Protein AF-0000000076599284 (afdb_homodimer)

Foldseek 3Di:
DDDDDWADKDWDDPQWKDATKIKTWDDCADPPFQKTKIKMKADAPMKTFKKFAQAWKKKAWQAAWKWKAFPVGDIDIDHHGDMDTDGHPTIIMMGHHNHDMTIIMMMAGDDPVGRRMDGDGGDDPVSNVSNVVVD/DDDDDWADKDWDDPQWKDATKIKTWDDCADPPFQKTKIKMKADAPMKTFKKFAQAWKKKAWQAAWKWKAFPVGDIDIDHHGDMDTDGHPTIIMMGHHNHDMTIIMMMAGDDPVGHRMDGDGGDDPVSNVSNVVVD

Secondary structure (DSSP, 8-state):
-EEEPPPPPEEPPTTTEES-EEEEEEE--BTTB-EEEEEEEE-TT-EEPSEEETT-EEEEEEEEEEEEEETT--EEEEETT-EEEE-TT--EEEEE-SSS-EEEEEEEE-BTTBS-EEE-PPPPHHHHHHHHH--/-EEEPPPPPEEPPTTTEES-EEEEEEE--BTTB-EEEEEEEE-TT-EEPSEEETT-EEEEEEEEEEEEEETT--EEEEETT-EEEE-TT--EEEEE-SSS-EEEEEEEE-BTTBS-EEE-PPPPHHHHHHHHH--

InterPro domains:
  IPR011051 RmlC-like cupin domain superfamily [SSF51182] (8-133)
  IPR013096 Cupin 2, conserved barrel [PF07883] (39-96)
  IPR014710 RmlC-like jelly roll fold [G3DSA:2.60.120.10] (2-130)
  IPR047263 Hydroxynitrile lyase-like, cupin domain [cd02233] (17-121)

Radius of gyration: 18.97 Å; Cα contacts (8 Å, |Δi|>4): 760; chains: 2; bounding box: 36×55×44 Å

Structure (mmCIF, N/CA/C/O backbone):
data_AF-0000000076599284-model_v1
#
loop_
_entity.id
_entity.type
_entity.pdbx_description
1 polymer 'Quercetin dioxygenase-like cupin family protein'
#
loop_
_atom_site.group_PDB
_atom_site.id
_atom_site.type_symbol
_atom_site.label_atom_id
_atom_site.label_alt_id
_atom_site.label_comp_id
_atom_site.label_asym_id
_atom_site.label_entity_id
_atom_site.label_seq_id
_atom_site.pdbx_PDB_ins_code
_atom_site.Cartn_x
_atom_site.Cartn_y
_atom_site.Cartn_z
_atom_site.occupancy
_atom_site.B_iso_or_equiv
_atom_site.auth_seq_id
_atom_site.auth_comp_id
_atom_site.auth_asym_id
_atom_site.auth_atom_id
_atom_site.pdbx_PDB_model_num
ATOM 1 N N . MET A 1 1 ? -1.681 8.047 16.75 1 96.81 1 MET A N 1
ATOM 2 C CA . MET A 1 1 ? -0.672 7.707 15.75 1 96.81 1 MET A CA 1
ATOM 3 C C . MET A 1 1 ? 0.325 6.695 16.312 1 96.81 1 MET A C 1
ATOM 5 O O . MET A 1 1 ? 0.721 6.789 17.469 1 96.81 1 MET A O 1
ATOM 9 N N . GLU A 1 2 ? 0.626 5.703 15.539 1 96.88 2 GLU A N 1
ATOM 10 C CA . GLU A 1 2 ? 1.57 4.66 15.938 1 96.88 2 GLU A CA 1
ATOM 11 C C . GLU A 1 2 ? 2.648 4.457 14.875 1 96.88 2 GLU A C 1
ATOM 13 O O . GLU A 1 2 ? 2.342 4.266 13.695 1 96.88 2 GLU A O 1
ATOM 18 N N . LEU A 1 3 ? 3.887 4.496 15.297 1 97.62 3 LEU A N 1
ATOM 19 C CA . LEU A 1 3 ? 5.023 4.266 14.406 1 97.62 3 LEU A CA 1
ATOM 20 C C . LEU A 1 3 ? 5.461 2.807 14.461 1 97.62 3 LEU A C 1
ATOM 22 O O . LEU A 1 3 ? 5.629 2.24 15.539 1 97.62 3 LEU A O 1
ATOM 26 N N . THR A 1 4 ? 5.609 2.252 13.336 1 96.75 4 THR A N 1
ATOM 27 C CA . THR A 1 4 ? 6.27 0.959 13.188 1 96.75 4 THR A CA 1
ATOM 28 C C . THR A 1 4 ? 7.512 1.085 12.312 1 96.75 4 THR A C 1
ATOM 30 O O . THR A 1 4 ? 7.41 1.272 11.102 1 96.75 4 THR A O 1
ATOM 33 N N . SER A 1 5 ? 8.641 0.9 13.016 1 95.31 5 SER A N 1
ATOM 34 C CA . SER A 1 5 ? 9.852 0.842 12.211 1 95.31 5 SER A CA 1
ATOM 35 C C . SER A 1 5 ? 9.883 -0.419 11.352 1 95.31 5 SER A C 1
ATOM 37 O O . SER A 1 5 ? 9.039 -1.305 11.508 1 95.31 5 SER A O 1
ATOM 39 N N . VAL A 1 6 ? 10.82 -0.417 10.477 1 95.25 6 VAL A N 1
ATOM 40 C CA . VAL A 1 6 ? 10.922 -1.546 9.555 1 95.25 6 VAL A CA 1
ATOM 41 C C . VAL A 1 6 ? 10.977 -2.852 10.344 1 95.25 6 VAL A C 1
ATOM 43 O O . VAL A 1 6 ? 11.82 -3.016 11.227 1 95.25 6 VAL A O 1
ATOM 46 N N . ASN A 1 7 ? 10.086 -3.75 10.094 1 95.75 7 ASN A N 1
ATOM 47 C CA . ASN A 1 7 ? 10.039 -5.062 10.727 1 95.75 7 ASN A CA 1
ATOM 48 C C . ASN A 1 7 ? 11.117 -5.992 10.18 1 95.75 7 ASN A C 1
ATOM 50 O O . ASN A 1 7 ? 11.641 -5.77 9.086 1 95.75 7 ASN A O 1
ATOM 54 N N . ASP A 1 8 ? 11.383 -7.051 10.922 1 97.31 8 ASP A N 1
ATOM 55 C CA . ASP A 1 8 ? 12.312 -8.07 10.453 1 97.31 8 ASP A CA 1
ATOM 56 C C . ASP A 1 8 ? 11.797 -8.742 9.188 1 97.31 8 ASP A C 1
ATOM 58 O O . ASP A 1 8 ? 10.602 -9.016 9.062 1 97.31 8 ASP A O 1
ATOM 62 N N . THR A 1 9 ? 12.672 -8.906 8.305 1 98.12 9 THR A N 1
ATOM 63 C CA . THR A 1 9 ? 12.391 -9.688 7.105 1 98.12 9 THR A CA 1
ATOM 64 C C . THR A 1 9 ? 12.523 -11.18 7.398 1 98.12 9 THR A C 1
ATOM 66 O O . THR A 1 9 ? 13.484 -11.609 8.039 1 98.12 9 THR A O 1
ATOM 69 N N . ALA A 1 10 ? 11.555 -11.938 6.953 1 98.38 10 ALA A N 1
ATOM 70 C CA . ALA A 1 10 ? 11.594 -13.383 7.156 1 98.38 10 ALA A CA 1
ATOM 71 C C . ALA A 1 10 ? 11.453 -14.125 5.832 1 98.38 10 ALA A C 1
ATOM 73 O O . ALA A 1 10 ? 10.781 -13.656 4.914 1 98.38 10 ALA A O 1
ATOM 74 N N . LYS A 1 11 ? 12.055 -15.273 5.754 1 98.31 11 LYS A N 1
ATOM 75 C CA . LYS A 1 11 ? 11.812 -16.141 4.605 1 98.31 11 LYS A CA 1
ATOM 76 C C . LYS A 1 11 ? 10.391 -16.703 4.637 1 98.31 11 LYS A C 1
ATOM 78 O O . LYS A 1 11 ? 9.93 -17.188 5.676 1 98.31 11 LYS A O 1
ATOM 83 N N . ALA A 1 12 ? 9.773 -16.641 3.514 1 98.06 12 ALA A N 1
ATOM 84 C CA . ALA A 1 12 ? 8.414 -17.156 3.434 1 98.06 12 ALA A CA 1
ATOM 85 C C . ALA A 1 12 ? 8.391 -18.672 3.527 1 98.06 12 ALA A C 1
ATOM 87 O O . ALA A 1 12 ? 9.328 -19.344 3.072 1 98.06 12 ALA A O 1
ATOM 88 N N . PRO A 1 13 ? 7.391 -19.219 4.062 1 97.25 13 PRO A N 1
ATOM 89 C CA . PRO A 1 13 ? 7.359 -20.672 4.289 1 97.25 13 PRO A CA 1
ATOM 90 C C . PRO A 1 13 ? 7.207 -21.469 2.998 1 97.25 13 PRO A C 1
ATOM 92 O O . PRO A 1 13 ? 6.43 -21.078 2.119 1 97.25 13 PRO A O 1
ATOM 95 N N . ALA A 1 14 ? 7.793 -22.656 2.918 1 94.75 14 ALA A N 1
ATOM 96 C CA . ALA A 1 14 ? 7.758 -23.531 1.747 1 94.75 14 ALA A CA 1
ATOM 97 C C . ALA A 1 14 ? 6.352 -24.062 1.503 1 94.75 14 ALA A C 1
ATOM 99 O O . ALA A 1 14 ? 6.035 -24.516 0.402 1 94.75 14 ALA A O 1
ATOM 100 N N . ALA A 1 15 ? 5.566 -24 2.527 1 96.38 15 ALA A N 1
ATOM 101 C CA . ALA A 1 15 ? 4.195 -24.484 2.408 1 96.38 15 ALA A CA 1
ATOM 102 C C . ALA A 1 15 ? 3.363 -23.578 1.505 1 96.38 15 ALA A C 1
ATOM 104 O O . ALA A 1 15 ? 2.326 -24 0.983 1 96.38 15 ALA A O 1
ATOM 105 N N . ALA A 1 16 ? 3.857 -22.391 1.247 1 97.75 16 ALA A N 1
ATOM 106 C CA . ALA A 1 16 ? 3.035 -21.438 0.514 1 97.75 16 ALA A CA 1
ATOM 107 C C . ALA A 1 16 ? 3.799 -20.859 -0.672 1 97.75 16 ALA A C 1
ATOM 109 O O . ALA A 1 16 ? 3.211 -20.188 -1.527 1 97.75 16 ALA A O 1
ATOM 110 N N . PHE A 1 17 ? 5.121 -21.156 -0.649 1 97.94 17 PHE A N 1
ATOM 111 C CA . PHE A 1 17 ? 5.961 -20.547 -1.674 1 97.94 17 PHE A CA 1
ATOM 112 C C . PHE A 1 17 ? 6.926 -21.562 -2.258 1 97.94 17 PHE A C 1
ATOM 114 O O . PHE A 1 17 ? 7.352 -22.5 -1.563 1 97.94 17 PHE A O 1
ATOM 121 N N . THR A 1 18 ? 7.266 -21.328 -3.502 1 96.94 18 THR A N 1
ATOM 122 C CA . THR A 1 18 ? 8.328 -22.062 -4.18 1 96.94 18 THR A CA 1
ATOM 123 C C . THR A 1 18 ? 9.539 -21.172 -4.422 1 96.94 18 THR A C 1
ATOM 125 O O . THR A 1 18 ? 9.398 -20.062 -4.945 1 96.94 18 THR A O 1
ATOM 128 N N . GLY A 1 19 ? 10.711 -21.703 -4.105 1 96.94 19 GLY A N 1
ATOM 129 C CA . GLY A 1 19 ? 11.906 -20.891 -4.199 1 96.94 19 GLY A CA 1
ATOM 130 C C . GLY A 1 19 ? 12.117 -20 -2.99 1 96.94 19 GLY A C 1
ATOM 131 O O . GLY A 1 19 ? 11.57 -20.25 -1.916 1 96.94 19 GLY A O 1
ATOM 132 N N . ASP A 1 20 ? 13.008 -19.031 -3.15 1 98.12 20 ASP A N 1
ATOM 133 C CA . ASP A 1 20 ? 13.32 -18.125 -2.043 1 98.12 20 ASP A CA 1
ATOM 134 C C . ASP A 1 20 ? 12.531 -16.828 -2.148 1 98.12 20 ASP A C 1
ATOM 136 O O . ASP A 1 20 ? 12.742 -16.047 -3.072 1 98.12 20 ASP A O 1
ATOM 140 N N . VAL A 1 21 ? 11.664 -16.703 -1.258 1 98.75 21 VAL A N 1
ATOM 141 C CA . VAL A 1 21 ? 10.852 -15.492 -1.13 1 98.75 21 VAL A CA 1
ATOM 142 C C . VAL A 1 21 ? 11.008 -14.906 0.272 1 98.75 21 VAL A C 1
ATOM 144 O O . VAL A 1 21 ? 11.031 -15.648 1.26 1 98.75 21 VAL A O 1
ATOM 147 N N . TYR A 1 22 ? 11.156 -13.578 0.354 1 98.81 22 TYR A N 1
ATOM 148 C CA . TYR A 1 22 ? 11.328 -12.906 1.637 1 98.81 22 TYR A CA 1
ATOM 149 C C . TYR A 1 22 ? 10.242 -11.859 1.858 1 98.81 22 TYR A C 1
ATOM 151 O O . TYR A 1 22 ? 9.875 -11.141 0.932 1 98.81 22 TYR A O 1
ATOM 159 N N . VAL A 1 23 ? 9.742 -11.82 3.104 1 98.69 23 VAL A N 1
ATOM 160 C CA . VAL A 1 23 ? 8.594 -10.969 3.418 1 98.69 23 VAL A CA 1
ATOM 161 C C . VAL A 1 23 ? 8.953 -10.039 4.574 1 98.69 23 VAL A C 1
ATOM 163 O O . VAL A 1 23 ? 9.469 -10.477 5.602 1 98.69 23 VAL A O 1
ATOM 166 N N . THR A 1 24 ? 8.766 -8.758 4.418 1 98.62 24 THR A N 1
ATOM 167 C CA . THR A 1 24 ? 8.781 -7.754 5.473 1 98.62 24 THR A CA 1
ATOM 168 C C . THR A 1 24 ? 7.379 -7.23 5.746 1 98.62 24 THR A C 1
ATOM 170 O O . THR A 1 24 ? 6.812 -6.5 4.93 1 98.62 24 THR A O 1
ATOM 173 N N . PRO A 1 25 ? 6.793 -7.555 6.879 1 98.38 25 PRO A N 1
ATOM 174 C CA . PRO A 1 25 ? 5.461 -7.023 7.176 1 98.38 25 PRO A CA 1
ATOM 175 C C . PRO A 1 25 ? 5.445 -5.5 7.285 1 98.38 25 PRO A C 1
ATOM 177 O O . PRO A 1 25 ? 6.387 -4.906 7.82 1 98.38 25 PRO A O 1
ATOM 180 N N . ILE A 1 26 ? 4.441 -4.895 6.746 1 98.56 26 ILE A N 1
ATOM 181 C CA . ILE A 1 26 ? 4.297 -3.445 6.793 1 98.56 26 ILE A CA 1
ATOM 182 C C . ILE A 1 26 ? 3.131 -3.07 7.707 1 98.56 26 ILE A C 1
ATOM 184 O O . ILE A 1 26 ? 3.25 -2.166 8.539 1 98.56 26 ILE A O 1
ATOM 188 N N . LYS A 1 27 ? 1.981 -3.678 7.539 1 98.25 27 LYS A N 1
ATOM 189 C CA . LYS A 1 27 ? 0.754 -3.367 8.266 1 98.25 27 LYS A CA 1
ATOM 190 C C . LYS A 1 27 ? -0.044 -4.633 8.562 1 98.25 27 LYS A C 1
ATOM 192 O O . LYS A 1 27 ? -0.183 -5.504 7.699 1 98.25 27 LYS A O 1
ATOM 197 N N . THR A 1 28 ? -0.513 -4.766 9.773 1 96.62 28 THR A N 1
ATOM 198 C CA . THR A 1 28 ? -1.502 -5.77 10.148 1 96.62 28 THR A CA 1
ATOM 199 C C . THR A 1 28 ? -2.861 -5.121 10.398 1 96.62 28 THR A C 1
ATOM 201 O O . THR A 1 28 ? -2.941 -3.928 10.695 1 96.62 28 THR A O 1
ATOM 204 N N . ALA A 1 29 ? -3.844 -5.93 10.281 1 95.19 29 ALA A N 1
ATOM 205 C CA . ALA A 1 29 ? -5.191 -5.398 10.453 1 95.19 29 ALA A CA 1
ATOM 206 C C . ALA A 1 29 ? -5.375 -4.824 11.859 1 95.19 29 ALA A C 1
ATOM 208 O O . ALA A 1 29 ? -4.938 -5.426 12.844 1 95.19 29 ALA A O 1
ATOM 209 N N . GLN A 1 30 ? -5.922 -3.646 11.969 1 92.75 30 GLN A N 1
ATOM 210 C CA . GLN A 1 30 ? -6.27 -2.953 13.203 1 92.75 30 GLN A CA 1
ATOM 211 C C . GLN A 1 30 ? -7.66 -2.33 13.109 1 92.75 30 GLN A C 1
ATOM 213 O O . GLN A 1 30 ? -7.816 -1.213 12.609 1 92.75 30 GLN A O 1
ATOM 218 N N . PRO A 1 31 ? -8.695 -3.018 13.602 1 92.19 31 PRO A N 1
ATOM 219 C CA . PRO A 1 31 ? -10.055 -2.506 13.438 1 92.19 31 PRO A CA 1
ATOM 220 C C . PRO A 1 31 ? -10.18 -1.028 13.805 1 92.19 31 PRO A C 1
ATOM 222 O O . PRO A 1 31 ? -9.555 -0.574 14.766 1 92.19 31 PRO A O 1
ATOM 225 N N . PRO A 1 32 ? -10.914 -0.292 12.992 1 94.69 32 PRO A N 1
ATOM 226 C CA . PRO A 1 32 ? -11.852 -0.779 11.977 1 94.69 32 PRO A CA 1
ATOM 227 C C . PRO A 1 32 ? -11.18 -1.07 10.641 1 94.69 32 PRO A C 1
ATOM 229 O O . PRO A 1 32 ? -11.82 -1.57 9.711 1 94.69 32 PRO A O 1
ATOM 232 N N . SER A 1 33 ? -9.945 -0.784 10.531 1 95.81 33 SER A N 1
ATOM 233 C CA . SER A 1 33 ? -9.227 -1.11 9.297 1 95.81 33 SER A CA 1
ATOM 234 C C . SER A 1 33 ? -8.977 -2.609 9.188 1 95.81 33 SER A C 1
ATOM 236 O O . SER A 1 33 ? -8.625 -3.262 10.172 1 95.81 33 SER A O 1
ATOM 238 N N . ARG A 1 34 ? -9.094 -3.088 7.996 1 96.94 34 ARG A N 1
ATOM 239 C CA . ARG A 1 34 ? -8.82 -4.492 7.707 1 96.94 34 ARG A CA 1
ATOM 240 C C . ARG A 1 34 ? -7.562 -4.641 6.867 1 96.94 34 ARG A C 1
ATOM 242 O O . ARG A 1 34 ? -7.227 -5.746 6.43 1 96.94 34 ARG A O 1
ATOM 249 N N . LEU A 1 35 ? -6.891 -3.592 6.645 1 98.25 35 LEU A N 1
ATOM 250 C CA . LEU A 1 35 ? -5.762 -3.551 5.723 1 98.25 35 LEU A CA 1
ATOM 251 C C . LEU A 1 35 ? -4.602 -4.391 6.246 1 98.25 35 LEU A C 1
ATOM 253 O O . LEU A 1 35 ? -4.23 -4.277 7.418 1 98.25 35 LEU A O 1
ATOM 257 N N . ILE A 1 36 ? -4.125 -5.207 5.457 1 98.5 36 ILE A N 1
ATOM 258 C CA . ILE A 1 36 ? -2.865 -5.922 5.633 1 98.5 36 ILE A CA 1
ATOM 259 C C . ILE A 1 36 ? -1.936 -5.633 4.457 1 98.5 36 ILE A C 1
ATOM 261 O O . ILE A 1 36 ? -2.359 -5.664 3.301 1 98.5 36 ILE A O 1
ATOM 265 N N . ALA A 1 37 ? -0.666 -5.324 4.75 1 98.81 37 ALA A N 1
ATOM 266 C CA . ALA A 1 37 ? 0.298 -5.023 3.695 1 98.81 37 ALA A CA 1
ATOM 267 C C . ALA A 1 37 ? 1.673 -5.594 4.031 1 98.81 37 ALA A C 1
ATOM 269 O O . ALA A 1 37 ? 2.066 -5.637 5.199 1 98.81 37 ALA A O 1
ATOM 270 N N . SER A 1 38 ? 2.379 -5.996 3.047 1 98.81 38 SER A N 1
ATOM 271 C CA . SER A 1 38 ? 3.736 -6.512 3.193 1 98.81 38 SER A CA 1
ATOM 272 C C . SER A 1 38 ? 4.574 -6.219 1.954 1 98.81 38 SER A C 1
ATOM 274 O O . SER A 1 38 ? 4.066 -6.242 0.832 1 98.81 38 SER A O 1
ATOM 276 N N . LEU A 1 39 ? 5.82 -5.969 2.193 1 98.69 39 LEU A N 1
ATOM 277 C CA . LEU A 1 39 ? 6.801 -5.988 1.11 1 98.69 39 LEU A CA 1
ATOM 278 C C . LEU A 1 39 ? 7.309 -7.406 0.865 1 98.69 39 LEU A C 1
ATOM 280 O O . LEU A 1 39 ? 7.887 -8.023 1.759 1 98.69 39 LEU A O 1
ATOM 284 N N . VAL A 1 40 ? 7.109 -7.918 -0.297 1 98.88 40 VAL A N 1
ATOM 285 C CA . VAL A 1 40 ? 7.484 -9.281 -0.646 1 98.88 40 VAL A CA 1
ATOM 286 C C . VAL A 1 40 ? 8.523 -9.266 -1.766 1 98.88 40 VAL A C 1
ATOM 288 O O . VAL A 1 40 ? 8.344 -8.586 -2.777 1 98.88 40 VAL A O 1
ATOM 291 N N . ARG A 1 41 ? 9.562 -9.992 -1.619 1 98.75 41 ARG A N 1
ATOM 292 C CA . ARG A 1 41 ? 10.656 -10.062 -2.582 1 98.75 41 ARG A CA 1
ATOM 293 C C . ARG A 1 41 ? 10.836 -11.484 -3.104 1 98.75 41 ARG A C 1
ATOM 295 O O . ARG A 1 41 ? 10.984 -12.422 -2.318 1 98.75 41 ARG A O 1
ATOM 302 N N . PHE A 1 42 ? 10.93 -11.555 -4.336 1 98.81 42 PHE A N 1
ATOM 303 C CA . PHE A 1 42 ? 11.109 -12.836 -5.008 1 98.81 42 PHE A CA 1
ATOM 304 C C . PHE A 1 42 ? 12.469 -12.906 -5.688 1 98.81 42 PHE A C 1
ATOM 306 O O . PHE A 1 42 ? 12.836 -12.008 -6.453 1 98.81 42 PHE A O 1
ATOM 313 N N . THR A 1 43 ? 13.25 -13.969 -5.414 1 98.31 43 THR A N 1
ATOM 314 C CA . THR A 1 43 ? 14.438 -14.258 -6.219 1 98.31 43 THR A CA 1
ATOM 315 C C . THR A 1 43 ? 14.039 -14.875 -7.555 1 98.31 43 THR A C 1
ATOM 317 O O . THR A 1 43 ? 12.883 -15.25 -7.758 1 98.31 43 THR A O 1
ATOM 320 N N . PRO A 1 44 ? 14.984 -14.859 -8.516 1 97.31 44 PRO A N 1
ATOM 321 C CA . PRO A 1 44 ? 14.641 -15.445 -9.812 1 97.31 44 PRO A CA 1
ATOM 322 C C . PRO A 1 44 ? 14.07 -16.859 -9.688 1 97.31 44 PRO A C 1
ATOM 324 O O . PRO A 1 44 ? 14.633 -17.703 -8.984 1 97.31 44 PRO A O 1
ATOM 327 N N . GLY A 1 45 ? 12.969 -17.031 -10.336 1 96.25 45 GLY A N 1
ATOM 328 C CA . GLY A 1 45 ? 12.344 -18.344 -10.367 1 96.25 45 GLY A CA 1
ATOM 329 C C . GLY A 1 45 ? 11.359 -18.547 -9.227 1 96.25 45 GLY A C 1
ATOM 330 O O . GLY A 1 45 ? 10.586 -19.516 -9.242 1 96.25 45 GLY A O 1
ATOM 331 N N . ALA A 1 46 ? 11.352 -17.719 -8.203 1 97.94 46 ALA A N 1
ATOM 332 C CA . ALA A 1 46 ? 10.508 -17.906 -7.023 1 97.94 46 ALA A CA 1
ATOM 333 C C . ALA A 1 46 ? 9.086 -17.406 -7.281 1 97.94 46 ALA A C 1
ATOM 335 O O . ALA A 1 46 ? 8.883 -16.5 -8.094 1 97.94 46 ALA A O 1
ATOM 336 N N . ARG A 1 47 ? 8.078 -17.953 -6.551 1 98.06 47 ARG A N 1
ATOM 337 C CA . ARG A 1 47 ? 6.668 -17.625 -6.742 1 98.06 47 ARG A CA 1
ATOM 338 C C . ARG A 1 47 ? 5.824 -18.109 -5.566 1 98.06 47 ARG A C 1
ATOM 340 O O . ARG A 1 47 ? 6.262 -18.969 -4.797 1 98.06 47 ARG A O 1
ATOM 347 N N . THR A 1 48 ? 4.68 -17.594 -5.504 1 98.5 48 THR A N 1
ATOM 348 C CA . THR A 1 48 ? 3.697 -18.125 -4.566 1 98.5 48 THR A CA 1
ATOM 349 C C . THR A 1 48 ? 3.115 -19.438 -5.086 1 98.5 48 THR A C 1
ATOM 351 O O . THR A 1 48 ? 3.092 -19.672 -6.297 1 98.5 48 THR A O 1
ATOM 354 N N . ASN A 1 49 ? 2.588 -20.219 -4.148 1 98.44 49 ASN A N 1
ATOM 355 C CA . ASN A 1 49 ? 1.622 -21.219 -4.555 1 98.44 49 ASN A CA 1
ATOM 356 C C . ASN A 1 49 ? 0.32 -20.594 -5.039 1 98.44 49 ASN A C 1
ATOM 358 O O . ASN A 1 49 ? 0.087 -19.406 -4.83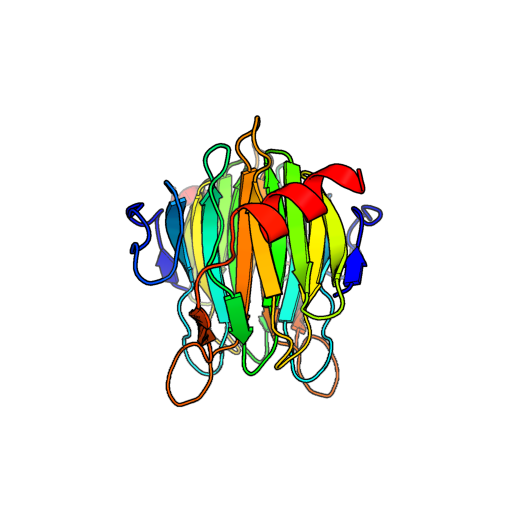6 1 98.44 49 ASN A O 1
ATOM 362 N N . TRP A 1 50 ? -0.473 -21.438 -5.754 1 98.56 50 TRP A N 1
ATOM 363 C CA . TRP A 1 50 ? -1.83 -20.984 -6.051 1 98.56 50 TRP A CA 1
ATOM 364 C C . TRP A 1 50 ? -2.553 -20.562 -4.777 1 98.56 50 TRP A C 1
ATOM 366 O O . TRP A 1 50 ? -2.432 -21.203 -3.738 1 98.56 50 TRP A O 1
ATOM 376 N N . HIS A 1 51 ? -3.365 -19.484 -4.859 1 98.81 51 HIS A N 1
ATOM 377 C CA . HIS A 1 51 ? -4.121 -19.016 -3.705 1 98.81 51 HIS A CA 1
ATOM 378 C C . HIS A 1 51 ? -5.211 -18.031 -4.129 1 98.81 51 HIS A C 1
ATOM 380 O O . HIS A 1 51 ? -5.297 -17.656 -5.301 1 98.81 51 HIS A O 1
ATOM 386 N N . SER A 1 52 ? -6.055 -17.688 -3.268 1 98.75 52 SER A N 1
ATOM 387 C CA . SER A 1 52 ? -7.07 -16.656 -3.441 1 98.75 52 SER A CA 1
ATOM 388 C C . SER A 1 52 ? -7.262 -15.844 -2.16 1 98.75 52 SER A C 1
ATOM 390 O O . SER A 1 52 ? -6.805 -16.25 -1.091 1 98.75 52 SER A O 1
ATOM 392 N N . HIS A 1 53 ? -7.824 -14.742 -2.242 1 98.38 53 HIS A N 1
ATOM 393 C CA . HIS A 1 53 ? -8.125 -13.867 -1.115 1 98.38 53 HIS A CA 1
ATOM 394 C C . HIS A 1 53 ? -9.617 -13.555 -1.043 1 98.38 53 HIS A C 1
ATOM 396 O O . HIS A 1 53 ? -10.25 -13.273 -2.064 1 98.38 53 HIS A O 1
ATOM 402 N N . ALA A 1 54 ? -10.172 -13.492 0.153 1 97.94 54 ALA A N 1
ATOM 403 C CA . ALA A 1 54 ? -11.602 -13.289 0.38 1 97.94 54 ALA A CA 1
ATOM 404 C C . ALA A 1 54 ? -12.039 -11.914 -0.126 1 97.94 54 ALA A C 1
ATOM 406 O O . ALA A 1 54 ? -13.164 -11.758 -0.608 1 97.94 54 ALA A O 1
ATOM 407 N N . ASN A 1 55 ? -11.18 -10.922 -0.039 1 97.62 55 ASN A N 1
ATOM 408 C CA . ASN A 1 55 ? -11.555 -9.562 -0.415 1 97.62 55 ASN A CA 1
ATOM 409 C C . ASN A 1 55 ? -10.672 -9.031 -1.542 1 97.62 55 ASN A C 1
ATOM 411 O O . ASN A 1 55 ? -10.562 -7.816 -1.73 1 97.62 55 ASN A O 1
ATOM 415 N N . GLY A 1 56 ? -10.023 -9.938 -2.27 1 98.06 56 GLY A N 1
ATOM 416 C CA . GLY A 1 56 ? -9.125 -9.547 -3.35 1 98.06 56 GLY A CA 1
ATOM 417 C C . GLY A 1 56 ? -7.746 -9.148 -2.863 1 98.06 56 GLY A C 1
ATOM 418 O O . GLY A 1 56 ? -7.469 -9.188 -1.663 1 98.06 56 GLY A O 1
ATOM 419 N N . GLN A 1 57 ? -6.875 -8.805 -3.811 1 98.69 57 GLN A N 1
ATOM 420 C CA . GLN A 1 57 ? -5.504 -8.406 -3.512 1 98.69 57 GLN A CA 1
ATOM 421 C C . GLN A 1 57 ? -4.988 -7.402 -4.539 1 98.69 57 GLN A C 1
ATOM 423 O O . GLN A 1 57 ? -5.234 -7.551 -5.738 1 98.69 57 GLN A O 1
ATOM 428 N N . THR A 1 58 ? -4.324 -6.422 -4.078 1 98.81 58 THR A N 1
ATOM 429 C CA . THR A 1 58 ? -3.627 -5.449 -4.914 1 98.81 58 THR A CA 1
ATOM 430 C C . THR A 1 58 ? -2.115 -5.605 -4.773 1 98.81 58 THR A C 1
ATOM 432 O O . THR A 1 58 ? -1.587 -5.613 -3.66 1 98.81 58 THR A O 1
ATOM 435 N N . LEU A 1 59 ? -1.404 -5.758 -5.871 1 98.88 59 LEU A N 1
ATOM 436 C CA . LEU A 1 59 ? 0.053 -5.812 -5.918 1 98.88 59 LEU A CA 1
ATOM 437 C C . LEU A 1 59 ? 0.622 -4.562 -6.582 1 98.88 59 LEU A C 1
ATOM 439 O O . LEU A 1 59 ? 0.312 -4.273 -7.742 1 98.88 59 LEU A O 1
ATOM 443 N N . HIS A 1 60 ? 1.39 -3.781 -5.898 1 98.88 60 HIS A N 1
ATOM 444 C CA . HIS A 1 60 ? 2.121 -2.662 -6.48 1 98.88 60 HIS A CA 1
ATOM 445 C C . HIS A 1 60 ? 3.611 -2.969 -6.578 1 98.88 60 HIS A C 1
ATOM 447 O O . HIS A 1 60 ? 4.297 -3.07 -5.559 1 98.88 60 HIS A O 1
ATOM 453 N N . VAL A 1 61 ? 4.109 -3.08 -7.789 1 98.75 61 VAL A N 1
ATOM 454 C CA . VAL A 1 61 ? 5.48 -3.527 -8 1 98.75 61 VAL A CA 1
ATOM 455 C C . VAL A 1 61 ? 6.449 -2.389 -7.699 1 98.75 61 VAL A C 1
ATOM 457 O O . VAL A 1 61 ? 6.277 -1.269 -8.188 1 98.75 61 VAL A O 1
ATOM 460 N N . THR A 1 62 ? 7.445 -2.678 -6.898 1 97.88 62 THR A N 1
ATOM 461 C CA . THR A 1 62 ? 8.414 -1.656 -6.508 1 97.88 62 THR A CA 1
ATOM 462 C C . THR A 1 62 ? 9.75 -1.877 -7.215 1 97.88 62 THR A C 1
ATOM 464 O O . THR A 1 62 ? 10.555 -0.953 -7.324 1 97.88 62 THR A O 1
ATOM 467 N N . GLU A 1 63 ? 9.992 -3.096 -7.582 1 97.69 63 GLU A N 1
ATOM 468 C CA . GLU A 1 63 ? 11.258 -3.426 -8.242 1 97.69 63 GLU A CA 1
ATOM 469 C C . GLU A 1 63 ? 11.102 -4.648 -9.141 1 97.69 63 GLU A C 1
ATOM 471 O O . GLU A 1 63 ? 10.406 -5.602 -8.789 1 97.69 63 GLU A O 1
ATOM 476 N N . GLY A 1 64 ? 11.836 -4.574 -10.281 1 97.62 64 GLY A N 1
ATOM 477 C CA . GLY A 1 64 ? 11.992 -5.746 -11.125 1 97.62 64 GLY A CA 1
ATOM 478 C C . GLY A 1 64 ? 10.781 -6.027 -11.992 1 97.62 64 GLY A C 1
ATOM 479 O O . GLY A 1 64 ? 10.062 -5.102 -12.383 1 97.62 64 GLY A O 1
ATOM 480 N N . VAL A 1 65 ? 10.773 -7.32 -12.438 1 97.06 65 VAL A N 1
ATOM 481 C CA . VAL A 1 65 ? 9.742 -7.789 -13.352 1 97.06 65 VAL A CA 1
ATOM 482 C C . VAL A 1 65 ? 9.188 -9.125 -12.859 1 97.06 65 VAL A C 1
ATOM 484 O O . VAL A 1 65 ? 9.938 -9.984 -12.406 1 97.06 65 VAL A O 1
ATOM 487 N N . GLY A 1 66 ? 7.863 -9.242 -12.984 1 96.62 66 GLY A N 1
ATOM 488 C CA . GLY A 1 66 ? 7.246 -10.492 -12.578 1 96.62 66 GLY A CA 1
ATOM 489 C C . GLY A 1 66 ? 5.945 -10.781 -13.297 1 96.62 66 GLY A C 1
ATOM 490 O O . GLY A 1 66 ? 5.602 -10.094 -14.266 1 96.62 66 GLY A O 1
ATOM 491 N N . TYR A 1 67 ? 5.285 -11.836 -12.828 1 96.81 67 TYR A N 1
ATOM 492 C CA . TYR A 1 67 ? 4.039 -12.273 -13.445 1 96.81 67 TYR A CA 1
ATOM 493 C C . TYR A 1 67 ? 2.967 -12.531 -12.398 1 96.81 67 TYR A C 1
ATOM 495 O O . TYR A 1 67 ? 3.273 -12.93 -11.273 1 96.81 67 TYR A O 1
ATOM 503 N N . VAL A 1 68 ? 1.782 -12.32 -12.797 1 98.06 68 VAL A N 1
ATOM 504 C CA . VAL A 1 68 ? 0.595 -12.836 -12.125 1 98.06 68 VAL A CA 1
ATOM 505 C C . VAL A 1 68 ? -0.253 -13.633 -13.109 1 98.06 68 VAL A C 1
ATOM 507 O O . VAL A 1 68 ? -0.5 -13.18 -14.234 1 98.06 68 VAL A O 1
ATOM 510 N N . VAL A 1 69 ? -0.682 -14.789 -12.695 1 97.75 69 VAL A N 1
ATOM 511 C CA . VAL A 1 69 ? -1.378 -15.711 -13.586 1 97.75 69 VAL A CA 1
ATOM 512 C C . VAL A 1 69 ? -2.609 -16.281 -12.883 1 97.75 69 VAL A C 1
ATOM 514 O O . VAL A 1 69 ? -2.559 -16.609 -11.695 1 97.75 69 VAL A O 1
ATOM 517 N N . ASN A 1 70 ? -3.686 -16.328 -13.633 1 98 70 ASN A N 1
ATOM 518 C CA . ASN A 1 70 ? -4.863 -16.938 -13.023 1 98 70 ASN A CA 1
ATOM 519 C C . ASN A 1 70 ? -5.191 -18.297 -13.664 1 98 70 ASN A C 1
ATOM 521 O O . ASN A 1 70 ? -4.484 -18.75 -14.562 1 98 70 ASN A O 1
ATOM 525 N N . ARG A 1 71 ? -6.254 -18.953 -13.172 1 97.5 71 ARG A N 1
ATOM 526 C CA . ARG A 1 71 ? -6.59 -20.312 -13.57 1 97.5 71 ARG A CA 1
ATOM 527 C C . ARG A 1 71 ? -7.055 -20.359 -15.016 1 97.5 71 ARG A C 1
ATOM 529 O O . ARG A 1 71 ? -7 -21.422 -15.656 1 97.5 71 ARG A O 1
ATOM 536 N N . ASN A 1 72 ? -7.523 -19.297 -15.516 1 95.69 72 ASN A N 1
ATOM 537 C CA . ASN A 1 72 ? -7.945 -19.25 -16.922 1 95.69 72 ASN A CA 1
ATOM 538 C C . ASN A 1 72 ? -6.754 -19.172 -17.859 1 95.69 72 ASN A C 1
ATOM 540 O O . ASN A 1 72 ? -6.922 -19.188 -19.078 1 95.69 72 ASN A O 1
ATOM 544 N N . GLY A 1 73 ? -5.648 -19 -17.328 1 92.44 73 GLY A N 1
ATOM 545 C CA . GLY A 1 73 ? -4.438 -18.938 -18.125 1 92.44 73 GLY A CA 1
ATOM 546 C C . GLY A 1 73 ? -4.055 -17.516 -18.5 1 92.44 73 GLY A C 1
ATOM 547 O O . GLY A 1 73 ? -3.121 -17.297 -19.281 1 92.44 73 GLY A O 1
ATOM 548 N N . ASP A 1 74 ? -4.844 -16.516 -18.062 1 95.19 74 ASP A N 1
ATOM 549 C CA . ASP A 1 74 ? -4.441 -15.133 -18.297 1 95.19 74 ASP A CA 1
ATOM 550 C C . ASP A 1 74 ? -3.125 -14.82 -17.594 1 95.19 74 ASP A C 1
ATOM 552 O O . ASP A 1 74 ? -2.934 -15.188 -16.438 1 95.19 74 ASP A O 1
ATOM 556 N N . VAL A 1 75 ? -2.221 -14.156 -18.312 1 96.94 75 VAL A N 1
ATOM 557 C CA . VAL A 1 75 ? -0.918 -13.773 -17.781 1 96.94 75 VAL A CA 1
ATOM 558 C C . VAL A 1 75 ? -0.771 -12.25 -17.828 1 96.94 75 VAL A C 1
ATOM 560 O O . VAL A 1 75 ? -0.947 -11.633 -18.875 1 96.94 75 VAL A O 1
ATOM 563 N N . ILE A 1 76 ? -0.421 -11.695 -16.75 1 97.56 76 ILE A N 1
ATOM 564 C CA . ILE A 1 76 ? -0.042 -10.281 -16.703 1 97.56 76 ILE A CA 1
ATOM 565 C C . ILE A 1 76 ? 1.438 -10.164 -16.359 1 97.56 76 ILE A C 1
ATOM 567 O O . ILE A 1 76 ? 1.873 -10.625 -15.297 1 97.56 76 ILE A O 1
ATOM 571 N N . ARG A 1 77 ? 2.107 -9.578 -17.219 1 96.69 77 ARG A N 1
ATOM 572 C CA . ARG A 1 77 ? 3.471 -9.164 -16.906 1 96.69 77 ARG A CA 1
ATOM 573 C C . ARG A 1 77 ? 3.484 -7.793 -16.234 1 96.69 77 ARG A C 1
ATOM 575 O O . ARG A 1 77 ? 2.869 -6.844 -16.734 1 96.69 77 ARG A O 1
ATOM 582 N N . MET A 1 78 ? 4.156 -7.738 -15.117 1 96.62 78 MET A N 1
ATOM 583 C CA . MET A 1 78 ? 4.168 -6.477 -14.383 1 96.62 78 MET A CA 1
ATOM 584 C C . MET A 1 78 ? 5.602 -6.023 -14.102 1 96.62 78 MET A C 1
ATOM 586 O O . MET A 1 78 ? 6.496 -6.855 -13.945 1 96.62 78 MET A O 1
ATOM 590 N N . ARG A 1 79 ? 5.801 -4.73 -14.109 1 97.44 79 ARG A N 1
ATOM 591 C CA . ARG A 1 79 ? 7.082 -4.078 -13.844 1 97.44 79 ARG A CA 1
ATOM 592 C C . ARG A 1 79 ? 6.945 -3.023 -12.75 1 97.44 79 ARG A C 1
ATOM 594 O O . ARG A 1 79 ? 5.832 -2.629 -12.398 1 97.44 79 ARG A O 1
ATOM 601 N N . ALA A 1 80 ? 8.148 -2.627 -12.266 1 97.38 80 ALA A N 1
ATOM 602 C CA . ALA A 1 80 ? 8.133 -1.579 -11.242 1 97.38 80 ALA A CA 1
ATOM 603 C C . ALA A 1 80 ? 7.223 -0.427 -11.656 1 97.38 80 ALA A C 1
ATOM 605 O O . ALA A 1 80 ? 7.309 0.069 -12.781 1 97.38 80 ALA A O 1
ATOM 606 N N . GLY A 1 81 ? 6.328 -0.014 -10.758 1 96.81 81 GLY A N 1
ATOM 607 C CA . GLY A 1 81 ? 5.371 1.046 -11.016 1 96.81 81 GLY A CA 1
ATOM 608 C C . GLY A 1 81 ? 3.996 0.527 -11.398 1 96.81 81 GLY A C 1
ATOM 609 O O . GLY A 1 81 ? 3.002 1.246 -11.289 1 96.81 81 GLY A O 1
ATOM 610 N N . ASP A 1 82 ? 3.924 -0.69 -11.898 1 98.25 82 ASP A N 1
ATOM 611 C CA . ASP A 1 82 ? 2.645 -1.301 -12.25 1 98.25 82 ASP A CA 1
ATOM 612 C C . ASP A 1 82 ? 1.885 -1.734 -10.992 1 98.25 82 ASP A C 1
ATOM 614 O O . ASP A 1 82 ? 2.492 -2.035 -9.969 1 98.25 82 ASP A O 1
ATOM 618 N N . THR A 1 83 ? 0.588 -1.738 -11.109 1 98.75 83 THR A N 1
ATOM 619 C CA . THR A 1 83 ? -0.296 -2.275 -10.086 1 98.75 83 THR A CA 1
ATOM 620 C C . THR A 1 83 ? -1.254 -3.305 -10.68 1 98.75 83 THR A C 1
ATOM 622 O O . THR A 1 83 ? -1.807 -3.094 -11.758 1 98.75 83 THR A O 1
ATOM 625 N N . VAL A 1 84 ? -1.42 -4.445 -10 1 98.69 84 VAL A N 1
ATOM 626 C CA . VAL A 1 84 ? -2.357 -5.465 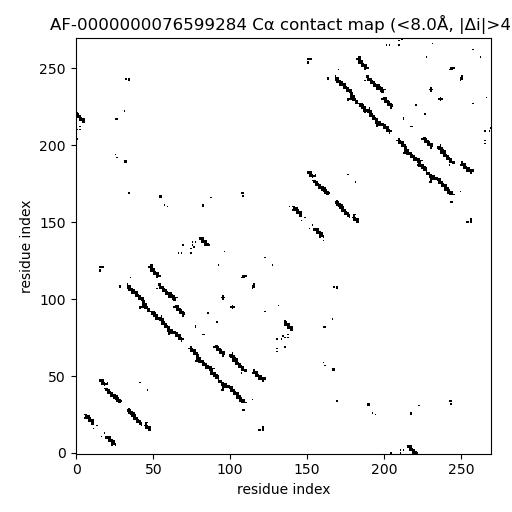-10.453 1 98.69 84 VAL A CA 1
ATOM 627 C C . VAL A 1 84 ? -3.422 -5.707 -9.383 1 98.69 84 VAL A C 1
ATOM 629 O O . VAL A 1 84 ? -3.098 -5.906 -8.211 1 98.69 84 VAL A O 1
ATOM 632 N N . TRP A 1 85 ? -4.668 -5.629 -9.766 1 98.69 85 TRP A N 1
ATOM 633 C CA . TRP A 1 85 ? -5.797 -6.008 -8.922 1 98.69 85 TRP A CA 1
ATOM 634 C C . TRP A 1 85 ? -6.297 -7.402 -9.273 1 98.69 85 TRP A C 1
ATOM 636 O O . TRP A 1 85 ? -6.574 -7.695 -10.438 1 98.69 85 TRP A O 1
ATOM 646 N N . THR A 1 86 ? -6.367 -8.297 -8.312 1 98.56 86 THR A N 1
ATOM 647 C CA . THR A 1 86 ? -6.984 -9.609 -8.438 1 98.56 86 THR A CA 1
ATOM 648 C C . THR A 1 86 ? -8.281 -9.68 -7.645 1 98.56 86 THR A C 1
ATOM 650 O O . THR A 1 86 ? -8.273 -9.586 -6.414 1 98.56 86 THR A O 1
ATOM 653 N N . PRO A 1 87 ? -9.422 -9.914 -8.227 1 98.06 87 PRO A N 1
ATOM 654 C CA . PRO A 1 87 ? -10.719 -9.883 -7.559 1 98.06 87 PRO A CA 1
ATOM 655 C C . PRO A 1 87 ? -10.852 -10.953 -6.484 1 98.06 87 PRO A C 1
ATOM 657 O O . PRO A 1 87 ? -10.148 -11.969 -6.523 1 98.06 87 PRO A O 1
ATOM 660 N N . ALA A 1 88 ? -11.859 -10.695 -5.609 1 98.31 88 ALA A N 1
ATOM 661 C CA . ALA A 1 88 ? -12.156 -11.633 -4.527 1 98.31 88 ALA A CA 1
ATOM 662 C C . ALA A 1 88 ? -12.398 -13.039 -5.066 1 98.31 88 ALA A C 1
ATOM 664 O O . ALA A 1 88 ? -13.148 -13.219 -6.031 1 98.31 88 ALA A O 1
ATOM 665 N N . GLY A 1 89 ? -11.695 -14 -4.488 1 98.38 89 GLY A N 1
ATOM 666 C CA . GLY A 1 89 ? -11.938 -15.406 -4.773 1 98.38 89 GLY A CA 1
ATOM 667 C C . GLY A 1 89 ? -11.195 -15.906 -6 1 98.38 89 GLY A C 1
ATOM 668 O O . GLY A 1 89 ? -11.195 -17.109 -6.289 1 98.38 89 GLY A O 1
ATOM 669 N N . G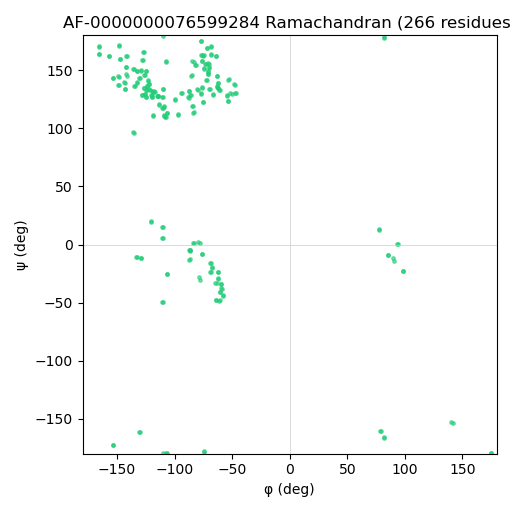LU A 1 90 ? -10.602 -15.055 -6.75 1 98.62 90 GLU A N 1
ATOM 670 C CA . GLU A 1 90 ? -9.898 -15.492 -7.953 1 98.62 90 GLU A CA 1
ATOM 671 C C . GLU A 1 90 ? -8.57 -16.156 -7.598 1 98.62 90 GLU A C 1
ATOM 673 O O . GLU A 1 90 ? -7.73 -15.555 -6.922 1 98.62 90 GLU A O 1
ATOM 678 N N . GLU A 1 91 ? -8.438 -17.359 -8.031 1 98.81 91 GLU A N 1
ATOM 679 C CA . GLU A 1 91 ? -7.191 -18.078 -7.785 1 98.81 91 GLU A CA 1
ATOM 680 C C . GLU A 1 91 ? -6.082 -17.594 -8.711 1 98.81 91 GLU A C 1
ATOM 682 O O . GLU A 1 91 ? -6.301 -17.422 -9.914 1 98.81 91 GLU A O 1
ATOM 687 N N . HIS A 1 92 ? -4.918 -17.375 -8.148 1 98.69 92 HIS A N 1
ATOM 688 C CA . HIS A 1 92 ? -3.781 -16.875 -8.906 1 98.69 92 HIS A CA 1
ATOM 689 C C . HIS A 1 92 ? -2.461 -17.219 -8.234 1 98.69 92 HIS A C 1
ATOM 691 O O . HIS A 1 92 ? -2.445 -17.641 -7.074 1 98.69 92 HIS A O 1
ATOM 697 N N . TRP A 1 93 ? -1.407 -17.156 -8.938 1 98.38 93 TRP A N 1
ATOM 698 C CA . TRP A 1 93 ? -0.061 -17.094 -8.383 1 98.38 93 TRP A CA 1
ATOM 699 C C . TRP A 1 93 ? 0.722 -15.922 -8.961 1 98.38 93 TRP A C 1
ATOM 701 O O . TRP A 1 93 ? 0.356 -15.391 -10.016 1 98.38 93 TRP A O 1
ATOM 711 N N . HIS A 1 94 ? 1.69 -15.508 -8.336 1 98.12 94 HIS A N 1
ATOM 712 C CA . HIS A 1 94 ? 2.566 -14.453 -8.828 1 98.12 94 HIS A CA 1
ATOM 713 C C . HIS A 1 94 ? 4 -14.656 -8.352 1 98.12 94 HIS A C 1
ATOM 715 O O . HIS A 1 94 ? 4.234 -15.352 -7.355 1 98.12 94 HIS A O 1
ATOM 721 N N . GLY A 1 95 ? 4.914 -14.094 -8.977 1 96.69 95 GLY A N 1
ATOM 722 C CA . GLY A 1 95 ? 6.332 -14.234 -8.695 1 96.69 95 GLY A CA 1
ATOM 723 C C . GLY A 1 95 ? 7.211 -13.523 -9.703 1 96.69 95 GLY A C 1
ATOM 724 O O . GLY A 1 95 ? 6.715 -12.773 -10.547 1 96.69 95 GLY A O 1
ATOM 725 N N . GLY A 1 96 ? 8.539 -13.648 -9.484 1 94.94 96 GLY A N 1
ATOM 726 C CA . GLY A 1 96 ? 9.492 -13.07 -10.414 1 94.94 96 GLY A CA 1
ATOM 727 C C . GLY A 1 96 ? 9.664 -13.891 -11.68 1 94.94 96 GLY A C 1
ATOM 728 O O . GLY A 1 96 ? 9.047 -14.945 -11.828 1 94.94 96 GLY A O 1
ATOM 729 N N . THR A 1 97 ? 10.469 -13.312 -12.617 1 95.88 97 THR A N 1
ATOM 730 C CA . THR A 1 97 ? 10.891 -14.102 -13.773 1 95.88 97 THR A CA 1
ATOM 731 C C . THR A 1 97 ? 11.961 -15.109 -13.367 1 95.88 97 THR A C 1
ATOM 733 O O . THR A 1 97 ? 12.328 -15.195 -12.188 1 95.88 97 THR A O 1
ATOM 736 N N . ASN A 1 98 ? 12.375 -15.789 -14.406 1 94.44 98 ASN A N 1
ATOM 737 C CA . ASN A 1 98 ? 13.414 -16.766 -14.117 1 94.44 98 ASN A CA 1
ATOM 738 C C . ASN A 1 98 ? 14.797 -16.125 -14.102 1 94.44 98 ASN A C 1
ATOM 740 O O . ASN A 1 98 ? 15.789 -16.781 -13.773 1 94.44 98 ASN A O 1
ATOM 744 N N . THR A 1 99 ? 14.898 -14.828 -14.305 1 94.88 99 THR A N 1
ATOM 745 C CA . THR A 1 99 ? 16.219 -14.227 -14.406 1 94.88 99 THR A CA 1
ATOM 746 C C . THR A 1 99 ? 16.312 -12.961 -13.555 1 94.88 99 THR A C 1
ATOM 748 O O . THR A 1 99 ? 17.391 -12.406 -13.383 1 94.88 99 THR A O 1
ATOM 751 N N . THR A 1 100 ? 15.242 -12.516 -13.078 1 93.31 100 THR A N 1
ATOM 752 C CA . THR A 1 100 ? 15.273 -11.258 -12.336 1 93.31 100 THR A CA 1
ATOM 753 C C . THR A 1 100 ? 14.586 -11.406 -10.984 1 93.31 100 THR A C 1
ATOM 755 O O . THR A 1 100 ? 13.641 -12.18 -10.844 1 93.31 100 THR A O 1
ATOM 758 N N . CYS A 1 101 ? 15.109 -10.57 -10.047 1 97.12 101 CYS A N 1
ATOM 759 C CA . CYS A 1 101 ? 14.359 -10.383 -8.812 1 97.12 101 CYS A CA 1
ATOM 760 C C . CYS A 1 101 ? 13.125 -9.516 -9.047 1 97.12 101 CYS A C 1
ATOM 762 O O . CYS A 1 101 ? 13.086 -8.734 -10 1 97.12 101 CYS A O 1
ATOM 764 N N . MET A 1 102 ? 12.18 -9.672 -8.234 1 98.31 102 MET A N 1
ATOM 765 C CA . MET A 1 102 ? 10.992 -8.82 -8.258 1 98.31 102 MET A CA 1
ATOM 766 C C . MET A 1 102 ? 10.484 -8.555 -6.848 1 98.31 102 MET A C 1
ATOM 768 O O . MET A 1 102 ? 10.445 -9.461 -6.016 1 98.31 102 MET A O 1
ATOM 772 N N . SER A 1 103 ? 10.062 -7.312 -6.594 1 98.69 103 SER A N 1
ATOM 773 C CA . SER A 1 103 ? 9.43 -6.98 -5.32 1 98.69 103 SER A CA 1
ATOM 774 C C . SER A 1 103 ? 8.125 -6.223 -5.535 1 98.69 103 SER A C 1
ATOM 776 O O . SER A 1 103 ? 8.008 -5.422 -6.469 1 98.69 103 SER A O 1
ATOM 778 N N . HIS A 1 104 ? 7.18 -6.504 -4.707 1 98.81 104 HIS A N 1
ATOM 779 C CA . HIS A 1 104 ? 5.949 -5.723 -4.691 1 98.81 104 HIS A CA 1
ATOM 780 C C . HIS A 1 104 ? 5.438 -5.523 -3.27 1 98.81 104 HIS A C 1
ATOM 782 O O . HIS A 1 104 ? 5.82 -6.262 -2.359 1 98.81 104 HIS A O 1
ATOM 788 N N . ILE A 1 105 ? 4.723 -4.441 -3.068 1 98.88 105 ILE A N 1
ATOM 789 C CA . ILE A 1 105 ? 3.881 -4.332 -1.881 1 98.88 105 ILE A CA 1
ATOM 790 C C . ILE A 1 105 ? 2.543 -5.027 -2.129 1 98.88 105 ILE A C 1
ATOM 792 O O . ILE A 1 105 ? 1.782 -4.625 -3.012 1 98.88 105 ILE A O 1
ATOM 796 N N . ALA A 1 106 ? 2.326 -6.086 -1.397 1 98.88 106 ALA A N 1
ATOM 797 C CA . ALA A 1 106 ? 1.041 -6.781 -1.428 1 98.88 106 ALA A CA 1
ATOM 798 C C . ALA A 1 106 ? 0.07 -6.184 -0.413 1 98.88 106 ALA A C 1
ATOM 800 O O . ALA A 1 106 ? 0.397 -6.059 0.77 1 98.88 106 ALA A O 1
ATOM 801 N N . MET A 1 107 ? -1.092 -5.824 -0.91 1 98.88 107 MET A N 1
ATOM 802 C CA . MET A 1 107 ? -2.115 -5.207 -0.071 1 98.88 107 MET A CA 1
ATOM 803 C C . MET A 1 107 ? -3.434 -5.969 -0.176 1 98.88 107 MET A C 1
ATOM 805 O O . MET A 1 107 ? -3.908 -6.25 -1.278 1 98.88 107 MET A O 1
ATOM 809 N N . LEU A 1 108 ? -3.986 -6.293 0.95 1 98.44 108 LEU A N 1
ATOM 810 C CA . LEU A 1 108 ? -5.293 -6.938 0.996 1 98.44 108 LEU A CA 1
ATOM 811 C C . LEU A 1 108 ? -6.051 -6.543 2.26 1 98.44 108 LEU A C 1
ATOM 813 O O . LEU A 1 108 ? -5.527 -5.809 3.098 1 98.44 108 LEU A O 1
ATOM 817 N N . GLU A 1 109 ? -7.301 -6.926 2.299 1 98.06 109 GLU A N 1
ATOM 818 C CA . GLU A 1 109 ? -8.133 -6.688 3.473 1 98.06 109 GLU A CA 1
ATOM 819 C C . GLU A 1 109 ? -8.539 -8 4.137 1 98.06 109 GLU A C 1
ATOM 821 O O . GLU A 1 109 ? -9.102 -8.883 3.49 1 98.06 109 GLU A O 1
ATOM 826 N N . GLY A 1 110 ? -8.273 -8.047 5.414 1 97.38 110 GLY A N 1
ATOM 827 C CA . GLY A 1 110 ? -8.578 -9.25 6.168 1 97.38 110 GLY A CA 1
ATOM 828 C C . GLY A 1 110 ? -10.062 -9.453 6.395 1 97.38 110 GLY A C 1
ATOM 829 O O . GLY A 1 110 ? -10.875 -8.602 6.031 1 97.38 110 GLY A O 1
ATOM 830 N N . THR A 1 111 ? -10.32 -10.672 6.871 1 96.19 111 THR A N 1
ATOM 831 C CA . THR A 1 111 ? -11.664 -11.031 7.32 1 96.19 111 THR A CA 1
ATOM 832 C C . THR A 1 111 ? -11.719 -11.117 8.844 1 96.19 111 THR A C 1
ATOM 834 O O . THR A 1 111 ? -10.734 -10.805 9.523 1 96.19 111 THR A O 1
ATOM 837 N N . HIS A 1 112 ? -12.875 -11.453 9.336 1 92.5 112 HIS A N 1
ATOM 838 C CA . HIS A 1 112 ? -13.023 -11.602 10.781 1 92.5 112 HIS A CA 1
ATOM 839 C C . HIS A 1 112 ? -12.133 -12.711 11.312 1 92.5 112 HIS A C 1
ATOM 841 O O . HIS A 1 112 ? -11.773 -12.711 12.492 1 92.5 112 HIS A O 1
ATOM 847 N N . ASP A 1 113 ? -11.742 -13.656 10.523 1 90.69 113 ASP A N 1
ATOM 848 C CA . ASP A 1 113 ? -11.031 -14.852 10.969 1 90.69 113 ASP A CA 1
ATOM 849 C C . ASP A 1 113 ? -9.586 -14.844 10.484 1 90.69 113 ASP A C 1
ATOM 851 O O . ASP A 1 113 ? -8.914 -15.875 10.508 1 90.69 113 ASP A O 1
ATOM 855 N N . GLY A 1 114 ? -9.102 -13.75 10.055 1 93.81 114 GLY A N 1
ATOM 856 C CA . GLY A 1 114 ? -7.734 -13.75 9.562 1 93.81 114 GLY A CA 1
ATOM 857 C C . GLY A 1 114 ? -7.543 -12.891 8.328 1 93.81 114 GLY A C 1
ATOM 858 O O . GLY A 1 114 ? -8.266 -11.914 8.133 1 93.81 114 GLY A O 1
ATOM 859 N N . ASP A 1 115 ? -6.504 -13.281 7.504 1 95.5 115 ASP A N 1
ATOM 860 C CA . ASP A 1 115 ? -6.164 -12.43 6.371 1 95.5 115 ASP A CA 1
ATOM 861 C C . ASP A 1 115 ? -7.008 -12.773 5.148 1 95.5 115 ASP A C 1
ATOM 863 O O . ASP A 1 115 ? -6.879 -12.141 4.098 1 95.5 115 ASP A O 1
ATOM 867 N N . GLY A 1 116 ? -7.824 -13.867 5.32 1 97.12 116 GLY A N 1
ATOM 868 C CA . GLY A 1 116 ? -8.75 -14.211 4.254 1 97.12 116 GLY A CA 1
ATOM 869 C C . GLY A 1 116 ? -8.078 -14.922 3.09 1 97.12 116 GLY A C 1
ATOM 870 O O . GLY A 1 116 ? -8.625 -14.961 1.984 1 97.12 116 GLY A O 1
ATOM 871 N N . THR A 1 117 ? -6.824 -15.391 3.242 1 98 117 THR A N 1
ATOM 872 C CA . THR A 1 117 ? -6.102 -16.094 2.186 1 98 117 THR A CA 1
ATOM 873 C C . THR A 1 117 ? -6.406 -17.594 2.221 1 98 117 THR A C 1
ATOM 875 O O . THR A 1 117 ? -6.438 -18.203 3.293 1 98 117 THR A O 1
ATOM 878 N N . THR A 1 118 ? -6.711 -18.156 1.145 1 98.12 118 THR A N 1
ATOM 879 C CA . THR A 1 118 ? -6.785 -19.609 0.97 1 98.12 118 THR A CA 1
ATOM 880 C C . THR A 1 118 ? -5.629 -20.109 0.106 1 98.12 118 THR A C 1
ATOM 882 O O . THR A 1 118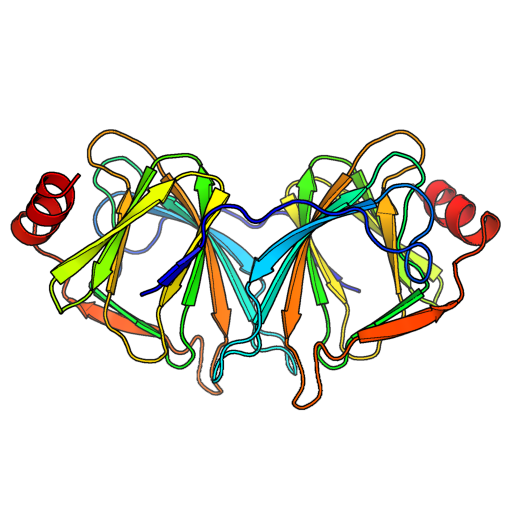 ? -5.582 -19.828 -1.095 1 98.12 118 THR A O 1
ATOM 885 N N . TRP A 1 119 ? -4.746 -20.812 0.674 1 98.25 119 TRP A N 1
ATOM 886 C CA . TRP A 1 119 ? -3.605 -21.375 -0.042 1 98.25 119 TRP A CA 1
ATOM 887 C C . TRP A 1 119 ? -3.971 -22.719 -0.67 1 98.25 119 TRP A C 1
ATOM 889 O O . TRP A 1 119 ? -4.719 -23.516 -0.082 1 98.25 119 TRP A O 1
ATOM 899 N N . LEU A 1 120 ? -3.398 -22.922 -1.782 1 98.19 120 LEU A N 1
ATOM 900 C CA . LEU A 1 120 ? -3.662 -24.125 -2.557 1 98.19 120 LEU A CA 1
ATOM 901 C C . LEU A 1 120 ? -2.359 -24.797 -2.99 1 98.19 120 LEU A C 1
ATOM 903 O O . LEU A 1 120 ? -1.315 -24.594 -2.369 1 98.19 120 LEU A O 1
ATOM 907 N N . GLU A 1 121 ? -2.422 -25.641 -3.984 1 97.56 121 GLU A N 1
ATOM 908 C CA . GLU A 1 121 ? -1.26 -26.438 -4.387 1 97.56 121 GLU A CA 1
ATOM 909 C C . GLU A 1 121 ? -0.202 -25.547 -5.047 1 97.56 121 GLU A C 1
ATOM 911 O O . GLU A 1 121 ? -0.516 -24.484 -5.574 1 97.56 121 GLU A O 1
ATOM 916 N N . SER A 1 122 ? 1.071 -26.031 -4.996 1 96.75 122 SER A N 1
ATOM 917 C CA . SER A 1 122 ? 2.135 -25.359 -5.738 1 96.75 122 SER A CA 1
ATOM 918 C C . SER A 1 122 ? 1.879 -25.406 -7.238 1 96.75 122 SER A C 1
ATOM 920 O O . SER A 1 122 ? 1.312 -26.375 -7.746 1 96.75 122 SER A O 1
ATOM 922 N N . GLY A 1 123 ? 2.262 -24.375 -7.875 1 94 123 GLY A N 1
ATOM 923 C CA . GLY A 1 123 ? 2.25 -24.438 -9.328 1 94 123 GLY A CA 1
ATOM 924 C C . GLY A 1 123 ? 3.314 -25.359 -9.898 1 94 123 GLY A C 1
ATOM 925 O O . GLY A 1 123 ? 4.391 -25.5 -9.32 1 94 123 GLY A O 1
ATOM 926 N N . THR A 1 124 ? 3.012 -25.891 -11.062 1 93.81 124 THR A N 1
ATOM 927 C CA . THR A 1 124 ? 3.996 -26.766 -11.695 1 93.81 124 THR A CA 1
ATOM 928 C C . THR A 1 124 ? 5.027 -25.938 -12.461 1 93.81 124 THR A C 1
ATOM 930 O O . THR A 1 124 ? 4.777 -24.781 -12.812 1 93.81 124 THR A O 1
ATOM 933 N N . ASP A 1 125 ? 6.168 -26.547 -12.656 1 92.44 125 ASP A N 1
ATOM 934 C CA . ASP A 1 125 ? 7.191 -25.891 -13.469 1 92.44 125 ASP A CA 1
ATOM 935 C C . ASP A 1 125 ? 6.676 -25.609 -14.883 1 92.44 125 ASP A C 1
ATOM 937 O O . ASP A 1 125 ? 7.055 -24.625 -15.5 1 92.44 125 ASP A O 1
ATOM 941 N N . GLU A 1 126 ? 5.863 -26.453 -15.391 1 92.12 126 GLU A N 1
ATOM 942 C CA . GLU A 1 126 ? 5.281 -26.266 -16.719 1 92.12 126 GLU A CA 1
ATOM 943 C C . GLU A 1 126 ? 4.395 -25.031 -16.75 1 92.12 126 GLU A C 1
ATOM 945 O O . GLU A 1 126 ? 4.438 -24.25 -17.719 1 92.12 126 GLU A O 1
ATOM 950 N N . GLN A 1 127 ? 3.531 -24.906 -15.773 1 91.5 127 GLN A N 1
ATOM 951 C CA . GLN A 1 127 ? 2.682 -23.734 -15.68 1 91.5 127 G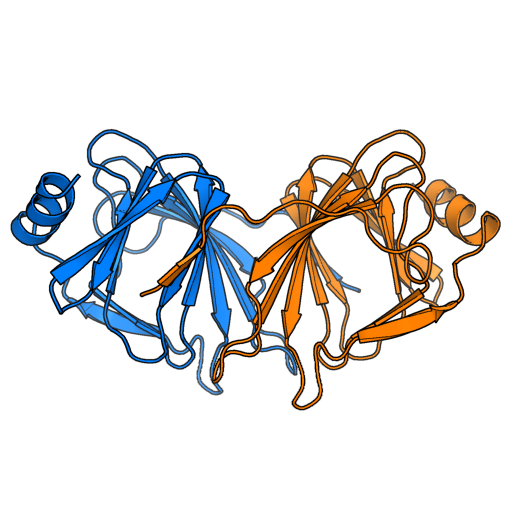LN A CA 1
ATOM 952 C C . GLN A 1 127 ? 3.516 -22.453 -15.602 1 91.5 127 GLN A C 1
ATOM 954 O O . GLN A 1 127 ? 3.195 -21.453 -16.25 1 91.5 127 GLN A O 1
ATOM 959 N N . TYR A 1 128 ? 4.551 -22.547 -14.766 1 93.75 128 TYR A N 1
ATOM 960 C CA . TYR A 1 128 ? 5.457 -21.406 -14.633 1 93.75 128 TYR A CA 1
ATOM 961 C C . TYR A 1 128 ? 6.121 -21.078 -15.969 1 93.75 128 TYR A C 1
ATOM 963 O O . TYR A 1 128 ? 6.172 -19.922 -16.375 1 93.75 128 TYR A O 1
ATOM 971 N N . ALA A 1 129 ? 6.637 -22.031 -16.656 1 92.56 129 ALA A N 1
ATOM 972 C CA . ALA A 1 129 ? 7.293 -21.828 -17.953 1 92.56 129 ALA A CA 1
ATOM 973 C C . ALA A 1 129 ? 6.32 -21.25 -18.969 1 92.56 129 ALA A C 1
ATOM 975 O O . ALA A 1 129 ? 6.707 -20.438 -19.812 1 92.56 129 ALA A O 1
ATOM 976 N N . ALA A 1 130 ? 5.145 -21.719 -18.969 1 92.19 130 ALA A N 1
ATOM 977 C CA . ALA A 1 130 ? 4.137 -21.25 -19.906 1 92.19 130 ALA A CA 1
ATOM 978 C C . ALA A 1 130 ? 3.904 -19.75 -19.766 1 92.19 130 ALA A C 1
ATOM 980 O O . ALA A 1 130 ? 3.662 -19.047 -20.75 1 92.19 130 ALA A O 1
ATOM 981 N N . ALA A 1 131 ? 3.922 -19.25 -18.531 1 90.12 131 ALA A N 1
ATOM 982 C CA . ALA A 1 131 ? 3.736 -17.828 -18.281 1 90.12 131 ALA A CA 1
ATOM 983 C C . ALA A 1 131 ? 4.844 -17 -18.922 1 90.12 131 ALA A C 1
ATOM 985 O O . ALA A 1 131 ? 4.625 -15.852 -19.312 1 90.12 131 ALA A O 1
ATOM 986 N N . HIS A 1 132 ? 6.047 -17.531 -19.078 1 88.81 132 HIS A N 1
ATOM 987 C CA . HIS A 1 132 ? 7.207 -16.812 -19.594 1 88.81 132 HIS A CA 1
ATOM 988 C C . HIS A 1 132 ? 7.266 -16.891 -21.109 1 88.81 132 HIS A C 1
ATOM 990 O O . HIS A 1 132 ? 8.07 -16.203 -21.734 1 88.81 132 HIS A O 1
ATOM 996 N N . GLN A 1 133 ? 6.488 -17.766 -21.672 1 82 133 GLN A N 1
ATOM 997 C CA . GLN A 1 133 ? 6.438 -17.875 -23.125 1 82 133 GLN A CA 1
ATOM 998 C C . GLN A 1 133 ? 5.59 -16.75 -23.719 1 82 133 GLN A C 1
ATOM 1000 O O . GLN A 1 133 ? 5.73 -16.422 -24.906 1 82 133 GLN A O 1
ATOM 1005 N N . HIS A 1 134 ? 4.609 -16.312 -22.984 1 62.97 134 HIS A N 1
ATOM 1006 C CA . HIS A 1 134 ? 3.695 -15.312 -23.516 1 62.97 134 HIS A CA 1
ATOM 1007 C C . HIS A 1 134 ? 4.328 -13.922 -23.484 1 62.97 134 HIS A C 1
ATOM 1009 O O . HIS A 1 134 ? 3.729 -12.953 -23.953 1 62.97 134 HIS A O 1
ATOM 1015 N N . HIS A 1 135 ? 5.535 -13.758 -23.047 1 56.34 135 HIS A N 1
ATOM 1016 C CA . HIS A 1 135 ? 6.07 -12.398 -22.984 1 56.34 135 HIS A CA 1
ATOM 1017 C C . HIS A 1 135 ? 7.57 -12.391 -23.266 1 56.34 135 HIS A C 1
ATOM 1019 O O . HIS A 1 135 ? 8.289 -13.312 -22.859 1 56.34 135 HIS A O 1
ATOM 1025 N N . MET B 1 1 ? -8.031 -10.562 -13.062 1 96.81 1 MET B N 1
ATOM 1026 C CA . MET B 1 1 ? -6.852 -9.742 -12.836 1 96.81 1 MET B CA 1
ATOM 1027 C C . MET B 1 1 ? -6.863 -8.516 -13.742 1 96.81 1 MET B C 1
ATOM 1029 O O . MET B 1 1 ? -7.242 -8.602 -14.906 1 96.81 1 MET B O 1
ATOM 1033 N N . GLU B 1 2 ? -6.566 -7.379 -13.18 1 96.88 2 GLU B N 1
ATOM 1034 C CA . GLU B 1 2 ? -6.535 -6.121 -13.922 1 96.88 2 GLU B CA 1
ATOM 1035 C C . GLU B 1 2 ? -5.215 -5.383 -13.703 1 96.88 2 GLU B C 1
ATOM 1037 O O . GLU B 1 2 ? -4.797 -5.176 -12.562 1 96.88 2 GLU B O 1
ATOM 1042 N N . LEU B 1 3 ? -4.582 -5.008 -14.773 1 97.62 3 LEU B N 1
ATOM 1043 C CA . LEU B 1 3 ? -3.336 -4.25 -14.727 1 97.62 3 LEU B CA 1
ATOM 1044 C C . LEU B 1 3 ? -3.607 -2.752 -14.82 1 97.62 3 LEU B C 1
ATOM 1046 O O . LEU B 1 3 ? -4.359 -2.307 -15.688 1 97.62 3 LEU B O 1
ATOM 1050 N N . THR B 1 4 ? -3.047 -2.037 -13.953 1 96.81 4 THR B N 1
ATOM 1051 C CA . THR B 1 4 ? -2.979 -0.583 -14.055 1 96.81 4 THR B CA 1
ATOM 1052 C C . THR B 1 4 ? -1.528 -0.113 -14.125 1 96.81 4 THR B C 1
ATOM 1054 O O . THR B 1 4 ? -0.804 -0.159 -13.133 1 96.81 4 THR B O 1
ATOM 1057 N N . SER B 1 5 ? -1.22 0.368 -15.336 1 95.12 5 SER B N 1
ATOM 1058 C CA . SER B 1 5 ? 0.104 0.978 -15.414 1 95.12 5 SER B CA 1
ATOM 1059 C C . SER B 1 5 ? 0.167 2.27 -14.609 1 95.12 5 SER B C 1
ATOM 1061 O O . SER B 1 5 ? -0.854 2.748 -14.109 1 95.12 5 SER B O 1
ATOM 1063 N N . VAL B 1 6 ? 1.34 2.754 -14.477 1 95.38 6 VAL B N 1
ATOM 1064 C CA . VAL B 1 6 ? 1.541 3.947 -13.664 1 95.38 6 VAL B CA 1
ATOM 1065 C C . VAL B 1 6 ? 0.61 5.059 -14.141 1 95.38 6 VAL B C 1
ATOM 1067 O O . VAL B 1 6 ? 0.609 5.414 -15.32 1 95.38 6 VAL B O 1
ATOM 1070 N N . ASN B 1 7 ? -0.205 5.582 -13.281 1 96 7 ASN B N 1
ATOM 1071 C CA . ASN B 1 7 ? -1.112 6.684 -13.578 1 96 7 ASN B CA 1
ATOM 1072 C C . ASN B 1 7 ? -0.368 8.016 -13.664 1 96 7 ASN B C 1
ATOM 1074 O O . ASN B 1 7 ? 0.739 8.148 -13.141 1 96 7 ASN B O 1
ATOM 1078 N N . ASP B 1 8 ? -1.021 8.992 -14.273 1 97.38 8 ASP B N 1
ATOM 1079 C CA . ASP B 1 8 ? -0.456 10.336 -14.328 1 97.38 8 ASP B CA 1
ATOM 1080 C C . ASP B 1 8 ? -0.316 10.93 -12.922 1 97.38 8 ASP B C 1
ATOM 1082 O O . ASP B 1 8 ? -1.2 10.758 -12.086 1 97.38 8 ASP B O 1
ATOM 1086 N N . THR B 1 9 ? 0.777 11.5 -12.727 1 98.19 9 THR B N 1
ATOM 1087 C CA . THR B 1 9 ? 1 12.281 -11.516 1 98.19 9 THR B CA 1
ATOM 1088 C C . THR B 1 9 ? 0.358 13.656 -11.633 1 98.19 9 THR B C 1
ATOM 1090 O O . THR B 1 9 ? 0.498 14.328 -12.656 1 98.19 9 THR B O 1
ATOM 1093 N N . ALA B 1 10 ? -0.357 14.055 -10.602 1 98.38 10 ALA B N 1
ATOM 1094 C CA . ALA B 1 10 ? -0.995 15.367 -10.602 1 98.38 10 ALA B CA 1
ATOM 1095 C C . ALA B 1 10 ? -0.586 16.172 -9.375 1 98.38 10 ALA B C 1
ATOM 1097 O O . ALA B 1 10 ? -0.329 15.609 -8.312 1 98.38 10 ALA B O 1
ATOM 1098 N N . LYS B 1 11 ? -0.551 17.453 -9.523 1 98.31 11 LYS B N 1
ATOM 1099 C CA . LYS B 1 11 ? -0.366 18.312 -8.359 1 98.31 11 LYS B CA 1
ATOM 1100 C C . LYS B 1 11 ? -1.601 18.297 -7.461 1 98.31 11 LYS B C 1
ATOM 1102 O O . LYS B 1 11 ? -2.729 18.406 -7.945 1 98.31 11 LYS B O 1
ATOM 1107 N N . ALA B 1 12 ? -1.335 18.156 -6.215 1 98.12 12 ALA B N 1
ATOM 1108 C CA . ALA B 1 12 ? -2.447 18.109 -5.266 1 98.12 12 ALA B CA 1
ATOM 1109 C C . ALA B 1 12 ? -3.092 19.484 -5.125 1 98.12 12 ALA B C 1
ATOM 1111 O O . ALA B 1 12 ? -2.414 20.516 -5.234 1 98.12 12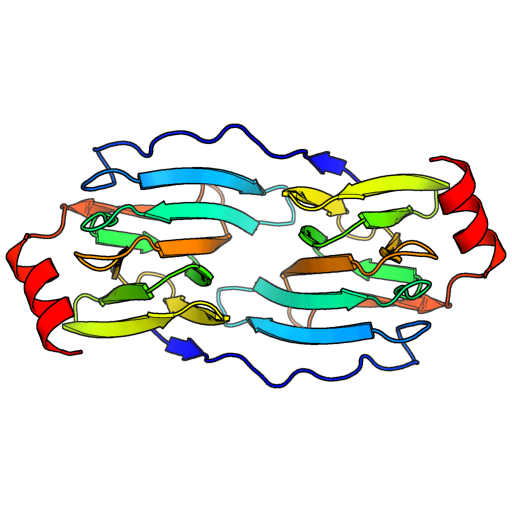 ALA B O 1
ATOM 1112 N N . PRO B 1 13 ? -4.328 19.531 -4.871 1 97.31 13 PRO B N 1
ATOM 1113 C CA . PRO B 1 13 ? -5.039 20.812 -4.836 1 97.31 13 PRO B CA 1
ATOM 1114 C C . PRO B 1 13 ? -4.672 21.656 -3.619 1 97.31 13 PRO B C 1
ATOM 1116 O O . PRO B 1 13 ? -4.547 21.141 -2.512 1 97.31 13 PRO B O 1
ATOM 1119 N N . ALA B 1 14 ? -4.66 22.984 -3.754 1 94.94 14 ALA B N 1
ATOM 1120 C CA . ALA B 1 14 ? -4.316 23.922 -2.693 1 94.94 14 ALA B CA 1
ATOM 1121 C C . ALA B 1 14 ? -5.363 23.906 -1.586 1 94.94 14 ALA B C 1
ATOM 1123 O O . ALA B 1 14 ? -5.102 24.359 -0.469 1 94.94 14 ALA B O 1
ATOM 1124 N N . ALA B 1 15 ? -6.508 23.422 -1.942 1 96.44 15 ALA B N 1
ATOM 1125 C CA . ALA B 1 15 ? -7.59 23.359 -0.961 1 96.44 15 ALA B CA 1
ATOM 1126 C C . ALA B 1 15 ? -7.289 22.344 0.129 1 96.44 15 ALA B C 1
ATOM 1128 O O . ALA B 1 15 ? -7.867 22.391 1.219 1 96.44 15 ALA B O 1
ATOM 1129 N N . ALA B 1 16 ? -6.336 21.484 -0.115 1 97.81 16 ALA B N 1
ATOM 1130 C CA . ALA B 1 16 ? -6.117 20.391 0.829 1 97.81 16 ALA B CA 1
ATOM 1131 C C . ALA B 1 16 ? -4.645 20.297 1.229 1 97.81 16 ALA B C 1
ATOM 1133 O O . ALA B 1 16 ? -4.293 19.578 2.162 1 97.81 16 ALA B O 1
ATOM 1134 N N . PHE B 1 17 ? -3.836 21.062 0.455 1 97.94 17 PHE B N 1
ATOM 1135 C CA . PHE B 1 17 ? -2.398 20.969 0.679 1 97.94 17 PHE B CA 1
ATOM 1136 C C . PHE B 1 17 ? -1.757 22.344 0.699 1 97.94 17 PHE B C 1
ATOM 1138 O O . PHE B 1 17 ? -2.23 23.266 0.029 1 97.94 17 PHE B O 1
ATOM 1145 N N . THR B 1 18 ? -0.68 22.422 1.455 1 96.94 18 THR B N 1
ATOM 1146 C CA . THR B 1 18 ? 0.198 23.594 1.45 1 96.94 18 THR B CA 1
ATOM 1147 C C . THR B 1 18 ? 1.536 23.25 0.798 1 96.94 18 THR B C 1
ATOM 1149 O O . THR B 1 18 ? 2.176 22.266 1.153 1 96.94 18 THR B O 1
ATOM 1152 N N . GLY B 1 19 ? 1.97 24.156 -0.088 1 96.88 19 GLY B N 1
ATOM 1153 C CA . GLY B 1 19 ? 3.184 23.859 -0.837 1 96.88 19 GLY B CA 1
ATOM 1154 C C . GLY B 1 19 ? 2.945 22.969 -2.035 1 96.88 19 GLY B C 1
ATOM 1155 O O . GLY B 1 19 ? 1.817 22.859 -2.523 1 96.88 19 GLY B O 1
ATOM 1156 N N . ASP B 1 20 ? 4.035 22.453 -2.564 1 98.06 20 ASP B N 1
ATOM 1157 C CA . ASP B 1 20 ? 3.932 21.594 -3.746 1 98.06 20 ASP B CA 1
ATOM 1158 C C . ASP B 1 20 ? 3.928 20.125 -3.361 1 98.06 20 ASP B C 1
ATOM 1160 O O . ASP B 1 20 ? 4.926 19.609 -2.855 1 98.06 20 ASP B O 1
ATOM 1164 N N . VAL B 1 21 ? 2.828 19.547 -3.572 1 98.75 21 VAL B N 1
ATOM 1165 C CA . VAL B 1 21 ? 2.633 18.125 -3.346 1 98.75 21 VAL B CA 1
ATOM 1166 C C . VAL B 1 21 ? 2.125 17.453 -4.625 1 98.75 21 VAL B C 1
ATOM 1168 O O . VAL B 1 21 ? 1.275 18.016 -5.324 1 98.75 21 VAL B O 1
ATOM 1171 N N . TYR B 1 22 ? 2.682 16.281 -4.945 1 98.81 22 TYR B N 1
ATOM 1172 C CA . TYR B 1 22 ? 2.293 15.562 -6.152 1 98.81 22 TYR B CA 1
ATOM 1173 C C . TYR B 1 22 ? 1.79 14.164 -5.812 1 98.81 22 TYR B C 1
ATOM 1175 O O . TYR B 1 22 ? 2.355 13.484 -4.953 1 98.81 22 TYR B O 1
ATOM 1183 N N . VAL B 1 23 ? 0.7 13.773 -6.5 1 98.69 23 VAL B N 1
ATOM 1184 C CA . VAL B 1 23 ? 0.03 12.516 -6.176 1 98.69 23 VAL B CA 1
ATOM 1185 C C . VAL B 1 23 ? -0.057 11.641 -7.426 1 98.69 23 VAL B C 1
ATOM 1187 O O . VAL B 1 23 ? -0.477 12.102 -8.492 1 98.69 23 VAL B O 1
ATOM 1190 N N . THR B 1 24 ? 0.396 10.43 -7.352 1 98.62 24 THR B N 1
ATOM 1191 C CA . THR B 1 24 ? 0.156 9.375 -8.328 1 98.62 24 THR B CA 1
ATOM 1192 C C . THR B 1 24 ? -0.808 8.328 -7.773 1 98.62 24 THR B C 1
ATOM 1194 O O . THR B 1 24 ? -0.449 7.555 -6.883 1 98.62 24 THR B O 1
ATOM 1197 N N . PRO B 1 25 ? -2.02 8.266 -8.281 1 98.38 25 PRO B N 1
ATOM 1198 C CA . PRO B 1 25 ? -2.938 7.234 -7.793 1 98.38 25 PRO B CA 1
ATOM 1199 C C . PRO B 1 25 ? -2.441 5.816 -8.07 1 98.38 25 PRO B C 1
ATOM 1201 O O . PRO B 1 25 ? -1.87 5.559 -9.133 1 98.38 25 PRO B O 1
ATOM 1204 N N . ILE B 1 26 ? -2.609 4.953 -7.117 1 98.56 26 ILE B N 1
ATOM 1205 C CA . ILE B 1 26 ? -2.191 3.562 -7.262 1 98.56 26 ILE B CA 1
ATOM 1206 C C . ILE B 1 26 ? -3.42 2.658 -7.332 1 98.56 26 ILE B C 1
ATOM 1208 O O . ILE B 1 26 ? -3.494 1.769 -8.18 1 98.56 26 ILE B O 1
ATOM 1212 N N . LYS B 1 27 ? -4.352 2.803 -6.434 1 98.31 27 LYS B N 1
ATOM 1213 C CA . LYS B 1 27 ? -5.539 1.96 -6.312 1 98.31 27 LYS B CA 1
ATOM 1214 C C . LYS B 1 27 ? -6.758 2.779 -5.895 1 98.31 27 LYS B C 1
ATOM 1216 O O . LYS B 1 27 ? -6.664 3.633 -5.008 1 98.31 27 LYS B O 1
ATOM 1221 N N . THR B 1 28 ? -7.863 2.566 -6.562 1 96.62 28 THR B N 1
ATOM 1222 C CA . THR B 1 28 ? -9.164 3.064 -6.129 1 96.62 28 THR B CA 1
ATOM 1223 C C . THR B 1 28 ? -10.031 1.926 -5.602 1 96.62 28 THR B C 1
ATOM 1225 O O . THR B 1 28 ? -9.82 0.763 -5.953 1 96.62 28 THR B O 1
ATOM 1228 N N . ALA B 1 29 ? -10.945 2.314 -4.805 1 95.25 29 ALA B N 1
ATOM 1229 C CA . ALA B 1 29 ? -11.805 1.293 -4.207 1 95.25 29 ALA B CA 1
ATOM 1230 C C . ALA B 1 29 ? -12.562 0.517 -5.277 1 95.25 29 ALA B C 1
ATOM 1232 O O . ALA B 1 29 ? -13.078 1.104 -6.234 1 95.25 29 ALA B O 1
ATOM 1233 N N . GLN B 1 30 ? -12.578 -0.783 -5.195 1 92.69 30 GLN B N 1
ATOM 1234 C CA . GLN B 1 30 ? -13.305 -1.713 -6.055 1 92.69 30 GLN B CA 1
ATOM 1235 C C . GLN B 1 30 ? -13.992 -2.801 -5.23 1 92.69 30 GLN B C 1
ATOM 1237 O O . GLN B 1 30 ? -13.375 -3.816 -4.898 1 92.69 30 GLN B O 1
ATOM 1242 N N . PRO B 1 31 ? -15.281 -2.621 -4.93 1 92.31 31 PRO B N 1
ATOM 1243 C CA . PRO B 1 31 ? -15.945 -3.588 -4.055 1 92.31 31 PRO B CA 1
ATOM 1244 C C . PRO B 1 31 ? -15.695 -5.035 -4.477 1 92.31 31 PRO B C 1
ATOM 1246 O O . PRO B 1 31 ? -15.664 -5.336 -5.676 1 92.31 31 PRO B O 1
ATOM 1249 N N . PRO B 1 32 ? -15.453 -5.887 -3.482 1 94.62 32 PRO B N 1
ATOM 1250 C CA . PRO B 1 32 ? -15.695 -5.668 -2.055 1 94.62 32 PRO B CA 1
ATOM 1251 C C . PRO B 1 32 ? -14.531 -4.973 -1.36 1 94.62 32 PRO B C 1
ATOM 1253 O O . PRO B 1 32 ? -14.617 -4.633 -0.177 1 94.62 32 PRO B O 1
ATOM 1256 N N . SER B 1 33 ? -13.469 -4.766 -2.043 1 95.75 33 SER B N 1
ATOM 1257 C CA . SER B 1 33 ? -12.352 -4.039 -1.454 1 95.75 33 SER B CA 1
ATOM 1258 C C . SER B 1 33 ? -12.672 -2.553 -1.314 1 95.75 33 SER B C 1
ATOM 1260 O O . SER B 1 33 ? -13.25 -1.951 -2.217 1 95.75 33 SER B O 1
ATOM 1262 N N . ARG B 1 34 ? -12.234 -1.994 -0.236 1 96.94 34 ARG B N 1
ATOM 1263 C CA . ARG B 1 34 ? -12.398 -0.566 0.019 1 96.94 34 ARG B CA 1
ATOM 1264 C C . ARG B 1 34 ? -11.062 0.16 -0.061 1 96.94 34 ARG B C 1
ATOM 1266 O O . ARG B 1 34 ? -10.984 1.356 0.223 1 96.94 34 ARG B O 1
ATOM 1273 N N . LEU B 1 35 ? -10.047 -0.526 -0.434 1 98.25 35 LEU B N 1
ATOM 1274 C CA . LEU B 1 35 ? -8.68 -0.016 -0.387 1 98.25 35 LEU B CA 1
ATOM 1275 C C . LEU B 1 35 ? -8.492 1.122 -1.384 1 98.25 35 LEU B C 1
ATOM 1277 O O . LEU B 1 35 ? -8.883 1.007 -2.547 1 98.25 35 LEU B O 1
ATOM 1281 N N . ILE B 1 36 ? -8 2.152 -0.927 1 98.5 36 ILE B N 1
ATOM 1282 C CA . ILE B 1 36 ? -7.488 3.262 -1.725 1 98.5 36 ILE B CA 1
ATOM 1283 C C . ILE B 1 36 ? -6.016 3.5 -1.395 1 98.5 36 ILE B C 1
ATOM 1285 O O . ILE B 1 36 ? -5.633 3.523 -0.222 1 98.5 36 ILE B O 1
ATOM 1289 N N . ALA B 1 37 ? -5.164 3.658 -2.43 1 98.81 37 ALA B N 1
ATOM 1290 C CA . ALA B 1 37 ? -3.738 3.885 -2.217 1 98.81 37 ALA B CA 1
ATOM 1291 C C . ALA B 1 37 ? -3.184 4.887 -3.227 1 98.81 37 ALA B C 1
ATOM 1293 O O . ALA B 1 37 ? -3.617 4.914 -4.383 1 98.81 37 ALA B O 1
ATOM 1294 N N . SER B 1 38 ? -2.266 5.668 -2.816 1 98.81 38 SER B N 1
ATOM 1295 C CA . SER B 1 38 ? -1.595 6.637 -3.674 1 98.81 38 SER B CA 1
ATOM 1296 C C . SER B 1 38 ? -0.148 6.852 -3.24 1 98.81 38 SER B C 1
ATOM 1298 O O . SER B 1 38 ? 0.156 6.836 -2.045 1 98.81 38 SER B O 1
ATOM 1300 N N . LEU B 1 39 ? 0.699 7.051 -4.207 1 98.69 39 LEU B N 1
ATOM 1301 C CA . LEU B 1 39 ? 2.031 7.582 -3.938 1 98.69 39 LEU B CA 1
ATOM 1302 C C . LEU B 1 39 ? 2.002 9.102 -3.857 1 98.69 39 LEU B C 1
ATOM 1304 O O . LEU B 1 39 ? 1.642 9.773 -4.828 1 98.69 39 LEU B O 1
ATOM 1308 N N . VAL B 1 40 ? 2.357 9.656 -2.748 1 98.88 40 VAL B N 1
ATOM 1309 C CA . VAL B 1 40 ? 2.314 11.094 -2.516 1 98.88 40 VAL B CA 1
ATOM 1310 C C . VAL B 1 40 ? 3.725 11.625 -2.26 1 98.88 40 VAL B C 1
ATOM 1312 O O . VAL B 1 40 ? 4.465 11.062 -1.446 1 98.88 40 VAL B O 1
ATOM 1315 N N . ARG B 1 41 ? 4.105 12.648 -2.906 1 98.75 41 ARG B N 1
ATOM 1316 C CA . ARG B 1 41 ? 5.43 13.258 -2.797 1 98.75 41 ARG B CA 1
ATOM 1317 C C . ARG B 1 41 ? 5.332 14.703 -2.305 1 98.75 41 ARG B C 1
ATOM 1319 O O . ARG B 1 41 ? 4.609 15.516 -2.887 1 98.75 41 ARG B O 1
ATOM 1326 N N . PHE B 1 42 ? 6.098 14.969 -1.382 1 98.81 42 PHE B N 1
ATOM 1327 C CA . PHE B 1 42 ? 6.141 16.297 -0.788 1 98.81 42 PHE B CA 1
ATOM 1328 C C . PHE B 1 42 ? 7.484 16.969 -1.059 1 98.81 42 PHE B C 1
ATOM 1330 O O . PHE B 1 42 ? 8.539 16.391 -0.793 1 98.81 42 PHE B O 1
ATOM 1337 N N . THR B 1 43 ? 7.469 18.203 -1.592 1 98.31 43 THR B N 1
ATOM 1338 C CA . THR B 1 43 ? 8.68 19.016 -1.627 1 98.31 43 THR B CA 1
ATOM 1339 C C . THR B 1 43 ? 8.969 19.609 -0.252 1 98.31 43 THR B C 1
ATOM 1341 O O . THR B 1 43 ? 8.133 19.531 0.652 1 98.31 43 THR B O 1
ATOM 1344 N N . PRO B 1 44 ? 10.219 20.078 -0.071 1 97.25 44 PRO B N 1
ATOM 1345 C CA . PRO B 1 44 ? 10.539 20.672 1.234 1 97.25 44 PRO B CA 1
ATOM 1346 C C . PRO B 1 44 ? 9.523 21.719 1.67 1 97.25 44 PRO B C 1
ATOM 1348 O O . PRO B 1 44 ? 9.172 22.609 0.885 1 97.25 44 PRO B O 1
ATOM 1351 N N . GLY B 1 45 ? 9.07 21.547 2.855 1 96.31 45 GLY B N 1
ATOM 1352 C CA . GLY B 1 45 ? 8.148 22.516 3.428 1 96.31 45 GLY B CA 1
ATOM 1353 C C . GLY B 1 45 ? 6.691 22.203 3.143 1 96.31 45 GLY B C 1
ATOM 1354 O O . GLY B 1 45 ? 5.793 22.797 3.744 1 96.31 45 GLY B O 1
ATOM 1355 N N . ALA B 1 46 ? 6.383 21.281 2.246 1 97.88 46 ALA B N 1
ATOM 1356 C CA . ALA B 1 46 ? 5.012 20.969 1.849 1 97.88 46 ALA B CA 1
ATOM 1357 C C . ALA B 1 46 ? 4.355 20.016 2.84 1 97.88 46 ALA B C 1
ATOM 1359 O O . ALA B 1 46 ? 5.039 19.219 3.49 1 97.88 46 ALA B O 1
ATOM 1360 N N . ARG B 1 47 ? 2.994 20.047 2.932 1 98.06 47 ARG B N 1
ATOM 1361 C CA . ARG B 1 47 ? 2.238 19.234 3.881 1 98.06 47 ARG B CA 1
ATOM 1362 C C . ARG B 1 47 ? 0.757 19.203 3.521 1 98.06 47 ARG B C 1
ATOM 1364 O O . ARG B 1 47 ? 0.282 20.047 2.758 1 98.06 47 ARG B O 1
ATOM 1371 N N . THR B 1 48 ? 0.105 18.281 4.098 1 98.5 48 THR B N 1
ATOM 1372 C CA . THR B 1 48 ? -1.352 18.281 4.02 1 98.5 48 THR B CA 1
ATOM 1373 C C . THR B 1 48 ? -1.946 19.328 4.949 1 98.5 48 THR B C 1
ATOM 1375 O O . THR B 1 48 ? -1.33 19.703 5.953 1 98.5 48 THR B O 1
ATOM 1378 N N . ASN B 1 49 ? -3.174 19.719 4.621 1 98.44 49 ASN B N 1
ATOM 1379 C CA . ASN B 1 49 ? -3.996 20.344 5.652 1 98.44 49 ASN B CA 1
ATOM 1380 C C . ASN B 1 49 ? -4.387 19.344 6.734 1 98.44 49 ASN B C 1
ATOM 1382 O O . ASN B 1 49 ? -4.227 18.125 6.555 1 98.44 49 ASN B O 1
ATOM 1386 N N . TRP B 1 50 ? -4.844 19.906 7.875 1 98.56 50 TRP B N 1
ATOM 1387 C CA . TRP B 1 50 ? -5.453 19.016 8.859 1 98.56 50 TRP B CA 1
ATOM 1388 C C . TRP B 1 50 ? -6.562 18.172 8.227 1 98.56 50 TRP B C 1
ATOM 1390 O O . TRP B 1 50 ? -7.348 18.688 7.426 1 98.56 50 TRP B O 1
ATOM 1400 N N . HIS B 1 51 ? -6.68 16.891 8.648 1 98.81 51 HIS B N 1
ATOM 1401 C CA . HIS B 1 51 ? -7.723 16.016 8.125 1 98.81 51 HIS B CA 1
ATOM 1402 C C . HIS B 1 51 ? -7.867 14.766 8.984 1 98.81 51 HIS B C 1
ATOM 1404 O O . HIS B 1 51 ? -7.078 14.547 9.906 1 98.81 51 HIS B O 1
ATOM 1410 N N . SER B 1 52 ? -8.852 14.023 8.758 1 98.75 52 SER B N 1
ATOM 1411 C CA . SER B 1 52 ? -9.07 12.711 9.367 1 98.75 52 SER B CA 1
ATOM 1412 C C . SER B 1 52 ? -9.672 11.734 8.359 1 98.75 52 SER B C 1
ATOM 1414 O O . SER B 1 52 ? -10.133 12.133 7.293 1 98.75 52 SER B O 1
ATOM 1416 N N . HIS B 1 53 ? -9.602 10.516 8.625 1 98.38 53 HIS B N 1
ATOM 1417 C CA . HIS B 1 53 ? -10.156 9.453 7.801 1 98.38 53 HIS B CA 1
ATOM 1418 C C . HIS B 1 53 ? -11.141 8.594 8.594 1 98.38 53 HIS B C 1
ATOM 1420 O O . HIS B 1 53 ? -10.867 8.234 9.742 1 98.38 53 HIS B O 1
ATOM 1426 N N . ALA B 1 54 ? -12.227 8.188 7.965 1 97.94 54 ALA B N 1
ATOM 1427 C CA . ALA B 1 54 ? -13.289 7.43 8.609 1 97.94 54 ALA B CA 1
ATOM 1428 C C . ALA B 1 54 ? -12.789 6.074 9.094 1 97.94 54 ALA B C 1
ATOM 1430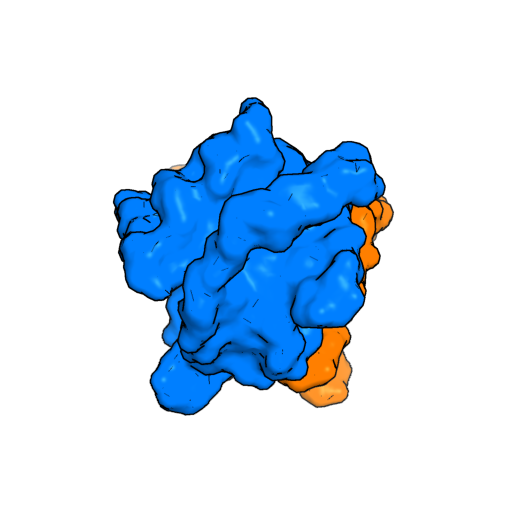 O O . ALA B 1 54 ? -13.242 5.566 10.125 1 97.94 54 ALA B O 1
ATOM 1431 N N . ASN B 1 55 ? -11.844 5.465 8.391 1 97.69 55 ASN B N 1
ATOM 1432 C CA . ASN B 1 55 ? -11.375 4.125 8.727 1 97.69 55 ASN B CA 1
ATOM 1433 C C . ASN B 1 55 ? -9.875 4.117 9.023 1 97.69 55 ASN B C 1
ATOM 1435 O O . ASN B 1 55 ? -9.234 3.068 8.961 1 97.69 55 ASN B O 1
ATOM 1439 N N . GLY B 1 56 ? -9.312 5.285 9.32 1 98.06 56 GLY B N 1
ATOM 1440 C CA . GLY B 1 56 ? -7.891 5.41 9.586 1 98.06 56 GLY B CA 1
ATOM 1441 C C . GLY B 1 56 ? -7.055 5.5 8.32 1 98.06 56 GLY B C 1
ATOM 1442 O O . GLY B 1 56 ? -7.59 5.473 7.211 1 98.06 56 GLY B O 1
ATOM 1443 N N . GLN B 1 57 ? -5.746 5.656 8.508 1 98.69 57 GLN B N 1
ATOM 1444 C CA . GLN B 1 57 ? -4.805 5.77 7.395 1 98.69 57 GLN B CA 1
ATOM 1445 C C . GLN B 1 57 ? -3.445 5.188 7.766 1 98.69 57 GLN B C 1
ATOM 1447 O O . GLN B 1 57 ? -2.953 5.398 8.875 1 98.69 57 GLN B O 1
ATOM 1452 N N . THR B 1 58 ? -2.883 4.469 6.875 1 98.81 58 THR B N 1
ATOM 1453 C CA . THR B 1 58 ? -1.523 3.953 6.984 1 98.81 58 THR B CA 1
ATOM 1454 C C . THR B 1 58 ? -0.598 4.652 5.988 1 98.81 58 THR B C 1
ATOM 1456 O O . THR B 1 58 ? -0.897 4.719 4.797 1 98.81 58 THR B O 1
ATOM 1459 N N . LEU B 1 59 ? 0.498 5.199 6.461 1 98.88 59 LEU B N 1
ATOM 1460 C CA . LEU B 1 59 ? 1.534 5.809 5.633 1 98.88 59 LEU B CA 1
ATOM 1461 C C . LEU B 1 59 ? 2.807 4.969 5.652 1 98.88 59 LEU B C 1
ATOM 1463 O O . LEU B 1 59 ? 3.395 4.746 6.715 1 98.88 59 LEU B O 1
ATOM 1467 N N . HIS B 1 60 ? 3.238 4.449 4.551 1 98.88 60 HIS B N 1
ATOM 1468 C CA . HIS B 1 60 ? 4.523 3.773 4.422 1 98.88 60 HIS B CA 1
ATOM 1469 C C . HIS B 1 60 ? 5.523 4.629 3.646 1 98.88 60 HIS B C 1
ATOM 1471 O O . HIS B 1 60 ? 5.359 4.84 2.443 1 98.88 60 HIS B O 1
ATOM 1477 N N . VAL B 1 61 ? 6.555 5.078 4.332 1 98.75 61 VAL B N 1
ATOM 1478 C CA . VAL B 1 61 ? 7.484 6.031 3.732 1 98.75 61 VAL B CA 1
ATOM 1479 C C . VAL B 1 61 ? 8.422 5.305 2.768 1 98.75 61 VAL B C 1
ATOM 1481 O O . VAL B 1 61 ? 9.008 4.281 3.117 1 98.75 61 VAL B O 1
ATOM 1484 N N . THR B 1 62 ? 8.531 5.836 1.566 1 97.88 62 THR B N 1
ATOM 1485 C CA . THR B 1 62 ? 9.367 5.211 0.55 1 97.88 62 THR B CA 1
ATOM 1486 C C . THR B 1 62 ? 10.648 6.008 0.339 1 97.88 62 THR B C 1
ATOM 1488 O O . THR B 1 62 ? 11.641 5.48 -0.169 1 97.88 62 THR B O 1
ATOM 1491 N N . GLU B 1 63 ? 10.586 7.277 0.645 1 97.69 63 GLU B N 1
ATOM 1492 C CA . GLU B 1 63 ? 11.742 8.141 0.447 1 97.69 63 GLU B CA 1
ATOM 1493 C C . GLU B 1 63 ? 11.719 9.328 1.406 1 97.69 63 GLU B C 1
ATOM 1495 O O . GLU B 1 63 ? 10.656 9.898 1.669 1 97.69 63 GLU B O 1
ATOM 1500 N N . GLY B 1 64 ? 12.938 9.688 1.865 1 97.62 64 GLY B N 1
ATOM 1501 C CA . GLY B 1 64 ? 13.109 10.938 2.59 1 97.62 64 GLY B CA 1
ATOM 1502 C C . GLY B 1 64 ? 12.672 10.852 4.039 1 97.62 64 GLY B C 1
ATOM 1503 O O . GLY B 1 64 ? 12.758 9.789 4.66 1 97.62 64 GLY B O 1
ATOM 1504 N N . VAL B 1 65 ? 12.445 12.094 4.555 1 97 65 VAL B N 1
ATOM 1505 C CA . VAL B 1 65 ? 12.086 12.258 5.957 1 97 65 VAL B CA 1
ATOM 1506 C C . VAL B 1 65 ? 10.898 13.203 6.082 1 97 65 VAL B C 1
ATOM 1508 O O . VAL B 1 65 ? 10.828 14.219 5.379 1 97 65 VAL B O 1
ATOM 1511 N N . GLY B 1 66 ? 9.992 12.836 6.992 1 96.56 66 GLY B N 1
ATOM 1512 C CA . GLY B 1 66 ? 8.836 13.695 7.207 1 96.56 66 GLY B CA 1
ATOM 1513 C C . GLY B 1 66 ? 8.242 13.57 8.594 1 96.56 66 GLY B C 1
ATOM 1514 O O . GLY B 1 66 ? 8.836 12.938 9.477 1 96.56 66 GLY B O 1
ATOM 1515 N N . TYR B 1 67 ? 7.09 14.227 8.75 1 96.75 67 TYR B N 1
ATOM 1516 C CA . TYR B 1 67 ? 6.418 14.234 10.047 1 96.75 67 TYR B CA 1
ATOM 1517 C C . TYR B 1 67 ? 4.934 13.922 9.891 1 96.75 67 TYR B C 1
ATOM 1519 O O . TYR B 1 67 ? 4.328 14.258 8.867 1 96.75 67 TYR B O 1
ATOM 1527 N N . VAL B 1 68 ? 4.414 13.328 10.883 1 98.06 68 VAL B N 1
ATOM 1528 C CA . VAL B 1 68 ? 2.977 13.266 11.133 1 98.06 68 VAL B CA 1
ATOM 1529 C C . VAL B 1 68 ? 2.67 13.812 12.523 1 98.06 68 VAL B C 1
ATOM 1531 O O . VAL B 1 68 ? 3.338 13.453 13.5 1 98.06 68 VAL B O 1
ATOM 1534 N N . VAL B 1 69 ? 1.689 14.656 12.617 1 97.75 69 VAL B N 1
ATOM 1535 C CA . VAL B 1 69 ? 1.382 15.359 13.852 1 97.75 69 VAL B CA 1
ATOM 1536 C C . VAL B 1 69 ? -0.123 15.32 14.117 1 97.75 69 VAL B C 1
ATOM 1538 O O . VAL B 1 69 ? -0.923 15.492 13.188 1 97.75 69 VAL B O 1
ATOM 1541 N N . ASN B 1 70 ? -0.46 15.062 15.359 1 98 70 ASN B N 1
ATOM 1542 C CA . ASN B 1 70 ? -1.886 15.094 15.664 1 98 70 ASN B CA 1
ATOM 1543 C C . ASN B 1 70 ? -2.242 16.297 16.547 1 98 70 ASN B C 1
ATOM 1545 O O . ASN B 1 70 ? -1.376 17.094 16.891 1 98 70 ASN B O 1
ATOM 1549 N N . ARG B 1 71 ? -3.523 16.422 16.891 1 97.5 71 ARG B N 1
ATOM 1550 C CA . ARG B 1 71 ? -4.039 17.594 17.578 1 97.5 71 ARG B CA 1
ATOM 1551 C C . ARG B 1 71 ? -3.516 17.672 19.016 1 97.5 71 ARG B C 1
ATOM 1553 O O . ARG B 1 71 ? -3.488 18.734 19.625 1 97.5 71 ARG B O 1
ATOM 1560 N N . ASN B 1 72 ? -3.145 16.578 19.547 1 95.69 72 ASN B N 1
ATOM 1561 C CA . ASN B 1 72 ? -2.59 16.562 20.891 1 95.69 72 ASN B CA 1
ATOM 1562 C C . ASN B 1 72 ? -1.15 17.078 20.906 1 95.69 72 ASN B C 1
ATOM 1564 O O . ASN B 1 72 ? -0.542 17.188 21.984 1 95.69 72 ASN B O 1
ATOM 1568 N N . GLY B 1 73 ? -0.635 17.266 19.812 1 92.44 73 GLY B N 1
ATOM 1569 C CA . GLY B 1 73 ? 0.728 17.75 19.703 1 92.44 73 GLY B CA 1
ATOM 1570 C C . GLY B 1 73 ? 1.759 16.656 19.578 1 92.44 73 GLY B C 1
ATOM 1571 O O . GLY B 1 73 ? 2.963 16.906 19.609 1 92.44 73 GLY B O 1
ATOM 1572 N N . ASP B 1 74 ? 1.318 15.391 19.578 1 95.25 74 ASP B N 1
ATOM 1573 C CA . ASP B 1 74 ? 2.266 14.305 19.344 1 95.25 74 ASP B CA 1
ATOM 1574 C C . ASP B 1 74 ? 2.889 14.422 17.953 1 95.25 74 ASP B C 1
ATOM 1576 O O . ASP B 1 74 ? 2.189 14.68 16.969 1 95.25 74 ASP B O 1
ATOM 1580 N N . VAL B 1 75 ? 4.215 14.242 17.891 1 97 75 VAL B N 1
ATOM 1581 C CA . VAL B 1 75 ? 4.957 14.312 16.641 1 97 75 VAL B CA 1
ATOM 1582 C C . VAL B 1 75 ? 5.66 12.984 16.391 1 97 75 VAL B C 1
ATOM 1584 O O . VAL B 1 75 ? 6.402 12.492 17.234 1 97 75 VAL B O 1
ATOM 1587 N N . ILE B 1 76 ? 5.465 12.461 15.25 1 97.56 76 ILE B N 1
ATOM 1588 C CA . ILE B 1 76 ? 6.234 11.305 14.797 1 97.56 76 ILE B CA 1
ATOM 1589 C C . ILE B 1 76 ? 7.117 11.703 13.617 1 97.56 76 ILE B C 1
ATOM 1591 O O . ILE B 1 76 ? 6.613 12.156 12.578 1 97.56 76 ILE B O 1
ATOM 1595 N N . ARG B 1 77 ? 8.328 11.539 13.828 1 96.69 77 ARG B N 1
ATOM 1596 C CA . ARG B 1 77 ? 9.266 11.633 12.703 1 96.69 77 ARG B CA 1
ATOM 1597 C C . ARG B 1 77 ? 9.391 10.289 11.992 1 96.69 77 ARG B C 1
ATOM 1599 O O . ARG B 1 77 ? 9.609 9.258 12.625 1 96.69 77 ARG B O 1
ATOM 1606 N N . MET B 1 78 ? 9.219 10.344 10.695 1 96.62 78 MET B N 1
ATOM 1607 C CA . MET B 1 78 ? 9.266 9.094 9.938 1 96.62 78 MET B CA 1
ATOM 1608 C C . MET B 1 78 ? 10.273 9.188 8.805 1 96.62 78 MET B C 1
ATOM 1610 O O . MET B 1 78 ? 10.508 10.266 8.25 1 96.62 78 MET B O 1
ATOM 1614 N N . ARG B 1 79 ? 10.914 8.055 8.523 1 97.38 79 ARG B N 1
ATOM 1615 C CA . ARG B 1 79 ? 11.906 7.906 7.457 1 97.38 79 ARG B CA 1
ATOM 1616 C C . ARG B 1 79 ? 11.555 6.738 6.543 1 97.38 79 ARG B C 1
ATOM 1618 O O . ARG B 1 79 ? 10.695 5.914 6.879 1 97.38 79 ARG B O 1
ATOM 1625 N N . ALA B 1 80 ? 12.266 6.77 5.379 1 97.38 80 ALA B N 1
ATOM 1626 C CA . ALA B 1 80 ? 12.039 5.664 4.449 1 97.38 80 ALA B CA 1
ATOM 1627 C C . ALA B 1 80 ? 12.078 4.32 5.176 1 97.38 80 ALA B C 1
ATOM 1629 O O . ALA B 1 80 ? 13 4.051 5.949 1 97.38 80 ALA B O 1
ATOM 1630 N N . GLY B 1 81 ? 11.062 3.49 4.938 1 96.81 81 GLY B N 1
ATOM 1631 C CA . GLY B 1 81 ? 10.9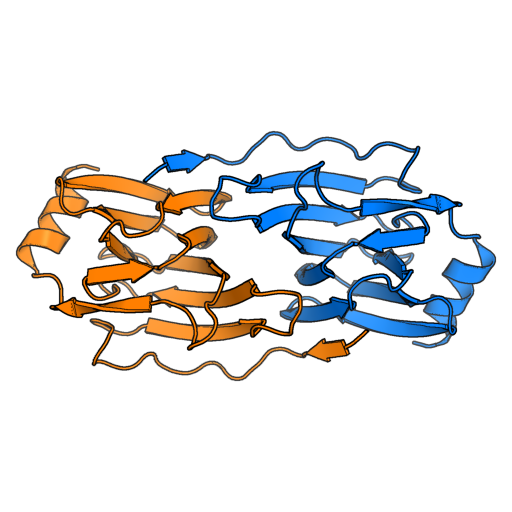38 2.193 5.586 1 96.81 81 GLY B CA 1
ATOM 1632 C C . GLY B 1 81 ? 10 2.209 6.781 1 96.81 81 GLY B C 1
ATOM 1633 O O . GLY B 1 81 ? 9.508 1.161 7.199 1 96.81 81 GLY B O 1
ATOM 1634 N N . ASP B 1 82 ? 9.789 3.363 7.367 1 98.25 82 ASP B N 1
ATOM 1635 C CA . ASP B 1 82 ? 8.859 3.492 8.484 1 98.25 82 ASP B CA 1
ATOM 1636 C C . ASP B 1 82 ? 7.41 3.434 8.008 1 98.25 82 ASP B C 1
ATOM 1638 O O . ASP B 1 82 ? 7.113 3.803 6.871 1 98.25 82 ASP B O 1
ATOM 1642 N N . THR B 1 83 ? 6.562 2.961 8.875 1 98.75 83 THR B N 1
ATOM 1643 C CA . THR B 1 83 ? 5.121 2.982 8.656 1 98.75 83 THR B CA 1
ATOM 1644 C C . THR B 1 83 ? 4.41 3.645 9.836 1 98.75 83 THR B C 1
ATOM 1646 O O . THR B 1 83 ? 4.742 3.385 10.992 1 98.75 83 THR B O 1
ATOM 1649 N N . VAL B 1 84 ? 3.453 4.543 9.555 1 98.69 84 VAL B N 1
ATOM 1650 C CA . VAL B 1 84 ? 2.682 5.191 10.609 1 98.69 84 VAL B CA 1
ATOM 1651 C C . VAL B 1 84 ? 1.199 4.867 10.438 1 98.69 84 VAL B C 1
ATOM 1653 O O . VAL B 1 84 ? 0.648 5.008 9.344 1 98.69 84 VAL B O 1
ATOM 1656 N N . TRP B 1 85 ? 0.573 4.375 11.477 1 98.69 85 TRP B N 1
ATOM 1657 C CA . TRP B 1 85 ? -0.872 4.184 11.531 1 98.69 85 TRP B CA 1
ATOM 1658 C C . TRP B 1 85 ? -1.541 5.32 12.297 1 98.69 85 TRP B C 1
ATOM 1660 O O . TRP B 1 85 ? -1.148 5.637 13.422 1 98.69 85 TRP B O 1
ATOM 1670 N N . THR B 1 86 ? -2.496 5.988 11.695 1 98.56 86 THR B N 1
ATOM 1671 C CA . THR B 1 86 ? -3.355 6.977 12.336 1 98.56 86 THR B CA 1
ATOM 1672 C C . THR B 1 86 ? -4.777 6.441 12.492 1 98.56 86 THR B C 1
ATOM 1674 O O . THR B 1 86 ? -5.469 6.207 11.5 1 98.56 86 THR B O 1
ATOM 1677 N N . PRO B 1 87 ? -5.316 6.293 13.656 1 98.06 87 PRO B N 1
ATOM 1678 C CA . PRO B 1 87 ? -6.625 5.68 13.898 1 98.06 87 PRO B CA 1
ATOM 1679 C C . PRO B 1 87 ? -7.77 6.477 13.273 1 98.06 87 PRO B C 1
ATOM 1681 O O . PRO B 1 87 ? -7.629 7.676 13.023 1 98.06 87 PRO B O 1
ATOM 1684 N N . ALA B 1 88 ? -8.906 5.742 13.148 1 98.38 88 ALA B N 1
ATOM 1685 C CA . ALA B 1 88 ? -10.125 6.344 12.602 1 98.38 88 ALA B CA 1
ATOM 1686 C C . ALA B 1 88 ? -10.5 7.609 13.367 1 98.38 88 ALA B C 1
ATOM 1688 O O . ALA B 1 88 ? -10.516 7.617 14.602 1 98.38 88 ALA B O 1
ATOM 1689 N N . GLY B 1 89 ? -10.711 8.688 12.617 1 98.44 89 GLY B N 1
ATOM 1690 C CA . GLY B 1 89 ? -11.242 9.922 13.172 1 98.44 89 GLY B CA 1
ATOM 1691 C C . GLY B 1 89 ? -10.164 10.82 13.766 1 98.44 89 GLY B C 1
ATOM 1692 O O . GLY B 1 89 ? -10.445 11.953 14.156 1 98.44 89 GLY B O 1
ATOM 1693 N N . GLU B 1 90 ? -8.977 10.352 13.883 1 98.62 90 GLU B N 1
ATOM 1694 C CA . GLU B 1 90 ? -7.926 11.188 14.469 1 98.62 90 GLU B CA 1
ATOM 1695 C C . GLU B 1 90 ? -7.449 12.25 13.484 1 98.62 90 GLU B C 1
ATOM 1697 O O . GLU B 1 90 ? -7.031 11.922 12.367 1 98.62 90 GLU B O 1
ATOM 1702 N N . GLU B 1 91 ? -7.551 13.453 13.914 1 98.81 91 GLU B N 1
ATOM 1703 C CA . GLU B 1 91 ? -7.086 14.555 13.062 1 98.81 91 GLU B CA 1
ATOM 1704 C C . GLU B 1 91 ? -5.562 14.648 13.07 1 98.81 91 GLU B C 1
ATOM 1706 O O . GLU B 1 91 ? -4.934 14.555 14.125 1 98.81 91 GLU B O 1
ATOM 1711 N N . HIS B 1 92 ? -5.004 14.82 11.883 1 98.69 92 HIS B N 1
ATOM 1712 C CA . HIS B 1 92 ? -3.553 14.883 11.742 1 98.69 92 HIS B CA 1
ATOM 1713 C C . HIS B 1 92 ? -3.158 15.625 10.461 1 98.69 92 HIS B C 1
ATOM 1715 O O . HIS B 1 92 ? -4 15.859 9.594 1 98.69 92 HIS B O 1
ATOM 1721 N N . TRP B 1 93 ? -1.968 16.047 10.383 1 98.38 93 TRP B N 1
ATOM 1722 C CA . TRP B 1 93 ? -1.327 16.422 9.133 1 98.38 93 TRP B CA 1
ATOM 1723 C C . TRP B 1 93 ? 0.016 15.727 8.969 1 98.38 93 TRP B C 1
ATOM 1725 O O . TRP B 1 93 ? 0.585 15.227 9.945 1 98.38 93 TRP B O 1
ATOM 1735 N N . HIS B 1 94 ? 0.48 15.633 7.828 1 98.12 94 HIS B N 1
ATOM 1736 C CA . HIS B 1 94 ? 1.792 15.055 7.555 1 98.12 94 HIS B CA 1
ATOM 1737 C C . HIS B 1 94 ? 2.443 15.719 6.348 1 98.12 94 HIS B C 1
ATOM 1739 O O . HIS B 1 94 ? 1.753 16.312 5.512 1 98.12 94 HIS B O 1
ATOM 1745 N N . GLY B 1 95 ? 3.666 15.625 6.223 1 96.62 95 GLY B N 1
ATOM 1746 C CA . GLY B 1 95 ? 4.453 16.25 5.168 1 96.62 95 GLY B CA 1
ATOM 1747 C C . GLY B 1 95 ? 5.945 16.062 5.348 1 96.62 95 GLY B C 1
ATOM 1748 O O . GLY B 1 95 ? 6.383 15.312 6.223 1 96.62 95 GLY B O 1
ATOM 1749 N N . GLY B 1 96 ? 6.719 16.641 4.398 1 94.88 96 GLY B N 1
ATOM 1750 C CA . GLY B 1 96 ? 8.172 16.594 4.492 1 94.88 96 GLY B CA 1
ATOM 1751 C C . GLY B 1 96 ? 8.734 17.578 5.492 1 94.88 96 GLY B C 1
ATOM 1752 O O . GLY B 1 96 ? 7.988 18.328 6.133 1 94.88 96 GLY B O 1
ATOM 1753 N N . THR B 1 97 ? 10.094 17.484 5.668 1 95.75 97 THR B N 1
ATOM 1754 C CA . THR B 1 97 ? 10.781 18.531 6.422 1 95.75 97 THR B CA 1
ATOM 1755 C C . THR B 1 97 ? 10.906 19.812 5.594 1 95.75 97 THR B C 1
ATOM 1757 O O . THR B 1 97 ? 10.43 19.859 4.457 1 95.75 97 THR B O 1
ATOM 1760 N N . ASN B 1 98 ? 11.547 20.734 6.262 1 94.38 98 ASN B N 1
ATOM 1761 C CA . ASN B 1 98 ? 11.734 21.984 5.539 1 94.38 98 ASN B CA 1
ATOM 1762 C C . ASN B 1 98 ? 12.945 21.922 4.609 1 94.38 98 ASN B C 1
ATOM 1764 O O . ASN B 1 98 ? 13.195 22.844 3.84 1 94.38 98 ASN B O 1
ATOM 1768 N N . THR B 1 99 ? 13.633 20.797 4.547 1 94.81 99 THR B N 1
ATOM 1769 C CA . THR B 1 99 ? 14.859 20.75 3.762 1 94.81 99 THR B CA 1
ATOM 1770 C C . THR B 1 99 ? 14.891 19.516 2.875 1 94.81 99 THR B C 1
ATOM 1772 O O . THR B 1 99 ? 15.766 19.375 2.018 1 94.81 99 THR B O 1
ATOM 1775 N N . THR B 1 100 ? 14.016 18.641 3.082 1 93.19 100 THR B N 1
ATOM 1776 C CA . THR B 1 100 ? 14.07 17.391 2.32 1 93.19 100 THR B CA 1
ATOM 1777 C C . THR B 1 100 ? 12.719 17.094 1.676 1 93.19 100 THR B C 1
ATOM 1779 O O . THR B 1 100 ? 11.672 17.422 2.236 1 93.19 100 THR B O 1
ATOM 1782 N N . CYS B 1 101 ? 12.844 16.406 0.511 1 97 101 CYS B N 1
ATOM 1783 C CA . CYS B 1 101 ? 11.641 15.773 -0.04 1 97 101 CYS B CA 1
ATOM 1784 C C . CYS B 1 101 ? 11.242 14.547 0.771 1 97 101 CYS B C 1
ATOM 1786 O O . CYS B 1 101 ? 12.078 13.953 1.456 1 97 101 CYS B O 1
ATOM 1788 N N . MET B 1 102 ? 10.023 14.234 0.711 1 98.31 102 MET B N 1
ATOM 1789 C CA . MET B 1 102 ? 9.523 13.016 1.33 1 98.31 102 MET B CA 1
ATOM 1790 C C . MET B 1 102 ? 8.422 12.383 0.483 1 98.31 102 MET B C 1
ATOM 1792 O O . MET B 1 102 ? 7.551 13.086 -0.032 1 98.31 102 MET B O 1
ATOM 1796 N N . SER B 1 103 ? 8.445 11.047 0.373 1 98.69 103 SER B N 1
ATOM 1797 C CA . SER B 1 103 ? 7.367 10.328 -0.299 1 98.69 103 SER B CA 1
ATOM 1798 C C . SER B 1 103 ? 6.855 9.172 0.556 1 98.69 103 SER B C 1
ATOM 1800 O O . SER B 1 103 ? 7.633 8.516 1.252 1 98.69 103 SER B O 1
ATOM 1802 N N . HIS B 1 104 ? 5.586 8.961 0.499 1 98.75 104 HIS B N 1
ATOM 1803 C CA . HIS B 1 104 ? 5.004 7.781 1.123 1 98.75 104 HIS B CA 1
ATOM 1804 C C . HIS B 1 104 ? 3.867 7.219 0.278 1 98.75 104 HIS B C 1
ATOM 1806 O O . HIS B 1 104 ? 3.314 7.918 -0.573 1 98.75 104 HIS B O 1
ATOM 1812 N N . ILE B 1 105 ? 3.643 5.926 0.409 1 98.88 105 ILE B N 1
ATOM 1813 C CA . ILE B 1 105 ? 2.381 5.348 -0.04 1 98.88 105 ILE B CA 1
ATOM 1814 C C . ILE B 1 105 ? 1.321 5.516 1.047 1 98.88 105 ILE B C 1
ATOM 1816 O O . ILE B 1 105 ? 1.457 4.965 2.143 1 98.88 105 ILE B O 1
ATOM 1820 N N . ALA B 1 106 ? 0.338 6.32 0.74 1 98.88 106 ALA B N 1
ATOM 1821 C CA . ALA B 1 106 ? -0.814 6.477 1.625 1 98.88 106 ALA B CA 1
ATOM 1822 C C . ALA B 1 106 ? -1.881 5.43 1.325 1 98.88 106 ALA B C 1
ATOM 1824 O O . ALA B 1 106 ? -2.312 5.281 0.179 1 98.88 106 ALA B O 1
ATOM 1825 N N . MET B 1 107 ? -2.273 4.719 2.361 1 98.88 107 MET B N 1
ATOM 1826 C CA . MET B 1 107 ? -3.266 3.656 2.23 1 98.88 107 MET B CA 1
ATOM 1827 C C . MET B 1 107 ? -4.418 3.865 3.205 1 98.88 107 MET B C 1
ATOM 1829 O O . MET B 1 107 ? -4.199 4.094 4.395 1 98.88 107 MET B O 1
ATOM 1833 N N . LEU B 1 108 ? -5.605 3.812 2.693 1 98.44 108 LEU B N 1
ATOM 1834 C CA . LEU B 1 108 ? -6.801 3.908 3.523 1 98.44 108 LEU B CA 1
ATOM 1835 C C . LEU B 1 108 ? -7.945 3.094 2.924 1 98.44 108 LEU B C 1
ATOM 1837 O O . LEU B 1 108 ? -7.793 2.5 1.854 1 98.44 108 LEU B O 1
ATOM 1841 N N . GLU B 1 109 ? -9 2.975 3.682 1 98.06 109 GLU B N 1
ATOM 1842 C CA . GLU B 1 109 ? -10.195 2.283 3.221 1 98.06 109 GLU B CA 1
ATOM 1843 C C . GLU B 1 109 ? -11.383 3.244 3.109 1 98.06 109 GLU B C 1
ATOM 1845 O O . GLU B 1 109 ? -11.727 3.928 4.074 1 98.06 109 GLU B O 1
ATOM 1850 N N . GLY B 1 110 ? -11.977 3.207 1.948 1 97.44 110 GLY B N 1
ATOM 1851 C CA . GLY B 1 110 ? -13.102 4.094 1.692 1 97.44 110 GLY B CA 1
ATOM 1852 C C . GLY B 1 110 ? -14.359 3.693 2.432 1 97.44 110 GLY B C 1
ATOM 1853 O O . GLY B 1 110 ? -14.391 2.656 3.1 1 97.44 110 GLY B O 1
ATOM 1854 N N . THR B 1 111 ? -15.289 4.645 2.373 1 96.19 111 THR B N 1
ATOM 1855 C CA . THR B 1 111 ? -16.641 4.406 2.869 1 96.19 111 THR B CA 1
ATOM 1856 C C . THR B 1 111 ? -17.625 4.27 1.711 1 96.19 111 THR B C 1
ATOM 1858 O O . THR B 1 111 ? -17.219 4.273 0.545 1 96.19 111 THR B O 1
ATOM 1861 N N . HIS B 1 112 ? -18.875 4.07 2.055 1 92.62 112 HIS B N 1
ATOM 1862 C CA . HIS B 1 112 ? -19.891 3.963 1.022 1 92.62 112 HIS B CA 1
ATOM 1863 C C . HIS B 1 112 ? -20 5.254 0.219 1 92.62 112 HIS B C 1
ATOM 1865 O O . HIS B 1 112 ? -20.469 5.238 -0.926 1 92.62 112 HIS B O 1
ATOM 1871 N N . ASP B 1 113 ? -19.609 6.367 0.75 1 90.81 113 ASP B N 1
ATOM 1872 C CA . ASP B 1 113 ? -19.828 7.672 0.137 1 90.81 113 ASP B CA 1
ATOM 1873 C C . ASP B 1 113 ? -18.516 8.281 -0.351 1 90.81 113 ASP B C 1
ATOM 1875 O O . ASP B 1 113 ? -18.453 9.477 -0.632 1 90.81 113 ASP B O 1
ATOM 1879 N N . GLY B 1 114 ? -17.5 7.52 -0.441 1 94.06 114 GLY B N 1
ATOM 1880 C CA . GLY B 1 114 ? -16.25 8.109 -0.87 1 94.06 114 GLY B CA 1
ATOM 1881 C C . GLY B 1 114 ? -15.047 7.543 -0.138 1 94.06 114 GLY B C 1
ATOM 1882 O O . GLY B 1 114 ? -15.07 6.402 0.324 1 94.06 114 GLY B O 1
ATOM 1883 N N . ASP B 1 115 ? -13.969 8.398 -0.052 1 95.56 115 ASP B N 1
ATOM 1884 C CA . ASP B 1 115 ? -12.719 7.883 0.514 1 95.56 115 ASP B CA 1
ATOM 1885 C C . ASP B 1 115 ? -12.703 8.039 2.033 1 95.56 115 ASP B C 1
ATOM 1887 O O . ASP B 1 115 ? -11.742 7.641 2.691 1 95.56 115 ASP B O 1
ATOM 1891 N N . GLY B 1 116 ? -13.797 8.711 2.529 1 97.19 116 GLY B N 1
ATOM 1892 C CA . GLY B 1 116 ? -13.93 8.82 3.973 1 97.19 116 GLY B CA 1
ATOM 1893 C C . GLY B 1 116 ? -13.023 9.875 4.582 1 97.19 116 GLY B C 1
ATOM 1894 O O . GLY B 1 116 ? -12.773 9.867 5.785 1 97.19 116 GLY B O 1
ATOM 1895 N N . THR B 1 117 ? -12.414 10.758 3.77 1 98 117 THR B N 1
ATOM 1896 C CA . THR B 1 117 ? -11.539 11.82 4.262 1 98 117 THR B CA 1
ATOM 1897 C C . THR B 1 117 ? -12.344 13.062 4.617 1 98 117 THR B C 1
ATOM 1899 O O . THR B 1 117 ? -13.25 13.461 3.877 1 98 117 THR B O 1
ATOM 1902 N N . THR B 1 118 ? -12.125 13.617 5.73 1 98.12 118 THR B N 1
ATOM 1903 C CA . THR B 1 118 ? -12.625 14.938 6.105 1 98.12 118 THR B CA 1
ATOM 1904 C C . THR B 1 118 ? -11.484 15.953 6.164 1 98.12 118 THR B C 1
ATOM 1906 O O . THR B 1 118 ? -10.625 15.875 7.051 1 98.12 118 THR B O 1
ATOM 1909 N N . TRP B 1 119 ? -11.461 16.844 5.273 1 98.19 119 TRP B N 1
ATOM 1910 C CA . TRP B 1 119 ? -10.445 17.891 5.234 1 98.19 119 TRP B CA 1
ATOM 1911 C C . TRP B 1 119 ? -10.836 19.062 6.125 1 98.19 119 TRP B C 1
ATOM 1913 O O . TRP B 1 119 ? -12.008 19.422 6.207 1 98.19 119 TRP B O 1
ATOM 1923 N N . LEU B 1 120 ? -9.844 19.625 6.688 1 98.19 120 LEU B N 1
ATOM 1924 C CA . LEU B 1 120 ? -10.023 20.734 7.621 1 98.19 120 LEU B CA 1
ATOM 1925 C C . LEU B 1 120 ? -9.094 21.891 7.273 1 98.19 120 LEU B C 1
ATOM 1927 O O . LEU B 1 120 ? -8.648 22.016 6.133 1 98.19 120 LEU B O 1
ATOM 1931 N N . GLU B 1 121 ? -8.875 22.781 8.211 1 97.5 121 GLU B N 1
ATOM 1932 C CA . GLU B 1 121 ? -8.109 24 7.938 1 97.5 121 GLU B CA 1
ATOM 1933 C C . GLU B 1 121 ? -6.637 23.688 7.707 1 97.5 121 GLU B C 1
ATOM 1935 O O . GLU B 1 121 ? -6.137 22.656 8.172 1 97.5 121 GLU B O 1
ATOM 1940 N N . SER B 1 122 ? -5.949 24.578 6.973 1 96.69 122 SER B N 1
ATOM 1941 C CA . SER B 1 122 ? -4.5 24.469 6.828 1 96.69 122 SER B CA 1
ATOM 1942 C C . SER B 1 122 ? -3.799 24.625 8.172 1 96.69 122 SER B C 1
ATOM 1944 O O . SER B 1 122 ? -4.266 25.359 9.047 1 96.69 122 SER B O 1
ATOM 1946 N N . GLY B 1 123 ? -2.754 23.906 8.305 1 94 123 GLY B N 1
ATOM 1947 C CA . GLY B 1 123 ? -1.91 24.156 9.461 1 94 123 GLY B CA 1
ATOM 1948 C C . GLY B 1 123 ? -1.169 25.484 9.391 1 94 123 GLY B C 1
ATOM 1949 O O . GLY B 1 123 ? -0.819 25.938 8.297 1 94 123 GLY B O 1
ATOM 1950 N N . THR B 1 124 ? -0.877 26 10.562 1 93.81 124 THR B N 1
ATOM 1951 C CA . THR B 1 124 ? -0.133 27.266 10.57 1 93.81 124 THR B CA 1
ATOM 1952 C C . THR B 1 124 ? 1.366 27 10.453 1 93.81 124 THR B C 1
ATOM 1954 O O . THR B 1 124 ? 1.834 25.891 10.734 1 93.81 124 THR B O 1
ATOM 1957 N N . ASP B 1 125 ? 2.059 28 10.008 1 92.44 125 ASP B N 1
ATOM 1958 C CA . ASP B 1 125 ? 3.512 27.891 9.945 1 92.44 125 ASP B CA 1
ATOM 1959 C C . ASP B 1 125 ? 4.102 27.641 11.336 1 92.44 125 ASP B C 1
ATOM 1961 O O . ASP B 1 125 ? 5.113 26.953 11.469 1 92.44 125 ASP B O 1
ATOM 1965 N N . GLU B 1 126 ? 3.512 28.188 12.336 1 92.06 126 GLU B N 1
ATOM 1966 C CA . GLU B 1 126 ? 3.969 27.969 13.703 1 92.06 126 GLU B CA 1
ATOM 1967 C C . GLU B 1 126 ? 3.828 26.5 14.109 1 92.06 126 GLU B C 1
ATOM 1969 O O . GLU B 1 126 ? 4.727 25.938 14.742 1 92.06 126 GLU B O 1
ATOM 1974 N N . GLN B 1 127 ? 2.678 25.938 13.836 1 91.44 127 GLN B N 1
ATOM 1975 C CA . GLN B 1 127 ? 2.465 24.531 14.117 1 91.44 127 GLN B CA 1
ATOM 1976 C C . GLN B 1 127 ? 3.488 23.656 13.391 1 91.44 127 GLN B C 1
ATOM 1978 O O . GLN B 1 127 ? 4.027 22.719 13.961 1 91.44 127 GLN B O 1
ATOM 1983 N N . TYR B 1 128 ? 3.695 24.016 12.133 1 93.69 128 TYR B N 1
ATOM 1984 C CA . TYR B 1 128 ? 4.684 23.297 11.328 1 93.69 128 TYR B CA 1
ATOM 1985 C C . TYR B 1 128 ? 6.074 23.422 11.945 1 93.69 128 TYR B C 1
ATOM 1987 O O . TYR B 1 128 ? 6.789 22.438 12.078 1 93.69 128 TYR B O 1
ATOM 1995 N N . ALA B 1 129 ? 6.484 24.594 12.297 1 92.5 129 ALA B N 1
ATOM 1996 C CA . ALA B 1 129 ? 7.797 24.828 12.898 1 92.5 129 ALA B CA 1
ATOM 1997 C C . ALA B 1 129 ? 7.941 24.062 14.219 1 92.5 129 ALA B C 1
ATOM 1999 O O . ALA B 1 129 ? 9.023 23.578 14.539 1 92.5 129 ALA B O 1
ATOM 2000 N N . ALA B 1 130 ? 6.93 24.047 14.977 1 92.19 130 ALA B N 1
ATOM 2001 C CA . ALA B 1 130 ? 6.969 23.359 16.266 1 92.19 130 ALA B CA 1
ATOM 2002 C C . ALA B 1 130 ? 7.281 21.875 16.094 1 92.19 130 ALA B C 1
ATOM 2004 O O . ALA B 1 130 ? 7.969 21.281 16.922 1 92.19 130 ALA B O 1
ATOM 2005 N N . ALA B 1 131 ? 6.734 21.281 15.039 1 90.19 131 ALA B N 1
ATOM 2006 C CA . ALA B 1 131 ? 6.988 19.859 14.766 1 90.19 131 ALA B CA 1
ATOM 2007 C C . ALA B 1 131 ? 8.469 19.609 14.508 1 90.19 131 ALA B C 1
ATOM 2009 O O . ALA B 1 131 ? 8.984 18.531 14.781 1 90.19 131 ALA B O 1
ATOM 2010 N N . HIS B 1 132 ? 9.211 20.578 13.969 1 88.88 132 HIS B N 1
ATOM 2011 C CA . HIS B 1 132 ? 10.609 20.422 13.578 1 88.88 132 HIS B CA 1
ATOM 2012 C C . HIS B 1 132 ? 11.539 20.703 14.758 1 88.88 132 HIS B C 1
ATOM 2014 O O . HIS B 1 132 ? 12.742 20.453 14.68 1 88.88 132 HIS B O 1
ATOM 2020 N N . GLN B 1 133 ? 10.992 21.266 15.789 1 82.12 133 GLN B N 1
ATOM 2021 C CA . GLN B 1 133 ? 11.797 21.531 16.984 1 82.12 133 GLN B CA 1
ATOM 2022 C C . GLN B 1 133 ? 11.969 20.266 17.812 1 82.12 133 GLN B C 1
ATOM 2024 O O . GLN B 1 133 ? 12.891 20.172 18.625 1 82.12 133 GLN B O 1
ATOM 2029 N N . HIS B 1 134 ? 11.023 19.359 17.734 1 63.09 134 HIS B N 1
ATOM 2030 C CA . HIS B 1 134 ? 11.062 18.172 18.562 1 63.09 134 HIS B CA 1
ATOM 2031 C C . HIS B 1 134 ? 12.016 17.125 18 1 63.09 134 HIS B C 1
ATOM 2033 O O . HIS B 1 134 ? 12.227 16.078 18.594 1 63.09 134 HIS B O 1
ATOM 2039 N N . HIS B 1 135 ? 12.703 17.406 16.906 1 55.91 135 HIS B N 1
ATOM 2040 C CA . HIS B 1 135 ? 13.562 16.359 16.375 1 55.91 135 HIS B CA 1
ATOM 2041 C C . HIS B 1 135 ? 14.805 16.953 15.703 1 55.91 135 HIS B C 1
ATOM 2043 O O . HIS B 1 135 ? 14.727 18 15.07 1 55.91 135 HIS B O 1
#

Sequence (270 aa):
MELTSVNDTAKAPAAAFTGDVYVTPIKTAQPPSRLIASLVRFTPGARTNWHSHANGQTLHVTEGVGYVVNRNGDVIRMRAGDTVWTPAGEEHWHGGTNTTCMSHIAMLEGTHDGDGTTWLESGTDEQYAAAHQHHMELTSVNDTAKAPAAAFTGDVYVTPIKTAQPPSRLIASLVRFTPGARTNWHSHANGQTLHVTEGVGYVVNRNGDVIRMRAGDTVWTPAGEEHWHGGTNTTCMSHIAMLEGTHDGDGTTWLESGTDEQYAAAHQHH

Organism: Saccharopolyspora spinosa (NCBI:txid60894)

pLDDT: mean 96.28, std 5.15, range [55.91, 98.88]

Solvent-accessible surface area (backbone atoms only — not comparable to full-atom values): 13323 Å² total; per-residue (Å²): 113,44,80,40,66,68,49,74,69,41,73,57,56,72,85,50,29,43,72,58,34,37,36,26,61,66,43,67,62,52,84,86,27,36,48,30,30,28,42,39,36,20,36,51,59,5,30,42,18,30,26,28,24,65,37,14,40,37,37,38,27,70,34,48,36,29,38,40,36,37,83,87,64,53,70,44,80,42,38,51,55,23,26,37,42,37,52,55,63,49,46,31,32,39,30,21,33,76,81,32,46,17,29,27,40,41,36,36,36,38,48,96,88,43,66,37,66,47,79,47,62,70,69,51,71,65,60,55,51,53,60,56,69,77,101,114,45,81,41,66,68,49,76,70,41,74,56,55,71,86,51,31,44,70,58,36,38,36,26,61,64,43,66,61,53,83,86,28,35,48,31,32,28,42,38,37,20,36,51,60,5,30,42,17,29,26,26,23,64,36,15,40,38,38,39,26,70,35,48,37,28,40,40,36,39,84,87,64,52,68,45,78,43,37,51,55,23,25,39,41,36,52,56,61,48,48,32,33,41,32,20,34,77,81,33,46,20,29,27,41,40,35,35,36,38,49,97,87,42,65,36,66,48,81,49,62,71,69,50,71,65,60,56,52,53,58,56,68,79,102

Nearest PDB structures (foldseek):
  4uxa-assembly9_L  TM=9.664E-01  e=3.132E-15  Granulicella tundricola
  8oz8-assembly1_A  TM=9.675E-01  e=3.676E-15  Granulicella tundricola
  4bif-assembly1_C  TM=9.673E-01  e=7.356E-15  Granulicella tundricola MP5ACTX9
  2f4p-assembly2_C  TM=8.954E-01  e=1.051E-12  Thermotoga maritima MSB8
  5cu1-assembly1_A  TM=8.422E-01  e=4.461E-06  Ruegeria pomeroyi DSS-3